Protein AF-X1AFS2-F1 (afdb_monomer_lite)

Structure (mmCIF, N/CA/C/O backbone):
data_AF-X1AFS2-F1
#
_entry.id   AF-X1AFS2-F1
#
loop_
_atom_site.group_PDB
_atom_site.id
_atom_site.type_symbol
_atom_site.label_atom_id
_atom_site.label_alt_id
_atom_site.label_comp_id
_atom_site.label_asym_id
_atom_site.label_entity_id
_atom_site.label_seq_id
_atom_site.pdbx_PDB_ins_code
_atom_site.Cartn_x
_atom_site.Cartn_y
_atom_site.Cartn_z
_atom_si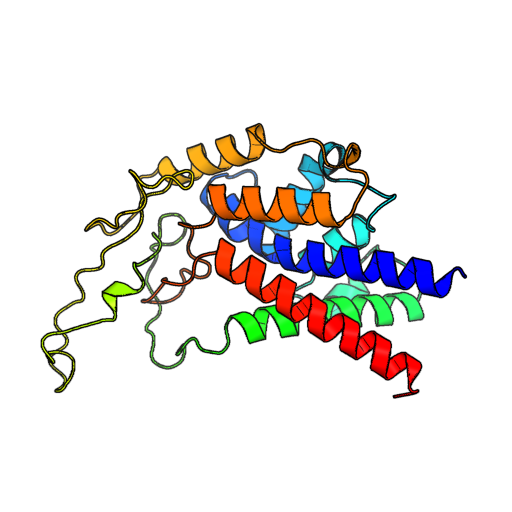te.occupancy
_atom_site.B_iso_or_equiv
_atom_site.auth_seq_id
_atom_site.auth_comp_id
_atom_site.auth_asym_id
_atom_site.auth_atom_id
_atom_site.pdbx_PDB_model_num
ATOM 1 N N . MET A 1 1 ? -23.850 -0.387 21.530 1.00 37.06 1 MET A N 1
ATOM 2 C CA . MET A 1 1 ? -23.799 -0.162 20.064 1.00 37.06 1 MET A CA 1
ATOM 3 C C . MET A 1 1 ? -22.545 0.590 19.604 1.00 37.06 1 MET A C 1
ATOM 5 O O . MET A 1 1 ? -22.031 0.210 18.560 1.00 37.06 1 MET A O 1
ATOM 9 N N . SER A 1 2 ? -21.985 1.551 20.363 1.00 51.72 2 SER A N 1
ATOM 10 C CA . SER A 1 2 ? -20.809 2.323 19.901 1.00 51.72 2 SER A CA 1
ATOM 11 C C . SER A 1 2 ? -19.512 1.502 19.766 1.00 51.72 2 SER A C 1
ATOM 13 O O . SER A 1 2 ? -18.781 1.693 18.802 1.00 51.72 2 SER A O 1
ATOM 15 N N . GLY A 1 3 ? -19.260 0.514 20.639 1.00 58.53 3 GLY A N 1
ATOM 16 C CA . GLY A 1 3 ? -18.043 -0.317 20.569 1.00 58.53 3 GLY A CA 1
ATOM 17 C C . GLY A 1 3 ? -17.933 -1.206 19.318 1.00 58.53 3 GLY A C 1
ATOM 18 O O . GLY A 1 3 ? -16.863 -1.310 18.727 1.00 58.53 3 GLY A O 1
ATOM 19 N N . LYS A 1 4 ? -19.045 -1.793 18.841 1.00 59.56 4 LYS A N 1
ATOM 20 C CA . LYS A 1 4 ? -19.053 -2.594 17.595 1.00 59.56 4 LYS A CA 1
ATOM 21 C C . LYS A 1 4 ? -18.809 -1.732 16.353 1.00 59.56 4 LYS A C 1
ATOM 23 O O . LYS A 1 4 ? -18.167 -2.184 15.410 1.00 59.56 4 LYS A O 1
ATOM 28 N N . GLN A 1 5 ? -19.321 -0.501 16.355 1.00 58.78 5 GLN A N 1
ATOM 29 C CA . GLN A 1 5 ? -19.142 0.440 15.251 1.00 58.78 5 GLN A CA 1
ATOM 30 C C . GLN A 1 5 ? -17.715 1.005 15.218 1.00 58.78 5 GLN A C 1
ATOM 32 O O . GLN A 1 5 ? -17.158 1.156 14.132 1.00 58.78 5 GLN A O 1
ATOM 37 N N . ASN A 1 6 ? -17.099 1.213 16.388 1.00 74.25 6 ASN A N 1
ATOM 38 C CA . ASN A 1 6 ? -15.700 1.627 16.500 1.00 74.25 6 ASN A CA 1
ATOM 39 C C . ASN A 1 6 ? -14.747 0.540 15.972 1.00 74.25 6 ASN A C 1
ATOM 41 O O . ASN A 1 6 ? -13.939 0.809 15.092 1.00 74.25 6 ASN A O 1
ATOM 45 N N . ASN A 1 7 ? -14.949 -0.723 16.372 1.00 85.62 7 ASN A N 1
ATOM 46 C CA . ASN A 1 7 ? -14.122 -1.842 15.897 1.00 85.62 7 ASN A CA 1
ATOM 47 C C . ASN A 1 7 ? -14.199 -2.050 14.376 1.00 85.62 7 ASN A C 1
ATOM 49 O O . ASN A 1 7 ? -13.223 -2.482 13.769 1.00 85.62 7 ASN A O 1
ATOM 53 N N . LYS A 1 8 ? -15.348 -1.759 13.746 1.00 93.31 8 LYS A N 1
ATOM 54 C CA . LYS A 1 8 ? -15.494 -1.848 12.284 1.00 93.31 8 LYS A CA 1
ATOM 55 C C . LYS A 1 8 ? -14.667 -0.776 11.570 1.00 93.31 8 LYS A C 1
ATOM 57 O O . LYS A 1 8 ? -13.984 -1.090 10.602 1.00 93.31 8 LYS A O 1
ATOM 62 N N . LYS A 1 9 ? -14.712 0.469 12.050 1.00 94.69 9 LYS A N 1
ATOM 63 C CA . LYS A 1 9 ? -13.890 1.557 11.504 1.00 94.69 9 LYS A CA 1
ATOM 64 C C . LYS A 1 9 ? -12.402 1.330 11.746 1.00 94.69 9 LYS A C 1
ATOM 66 O O . LYS A 1 9 ? -11.620 1.532 10.822 1.00 94.69 9 LYS A O 1
ATOM 71 N N . ASP A 1 10 ? -12.025 0.863 12.933 1.00 95.69 10 ASP A N 1
ATOM 72 C CA . ASP A 1 10 ? -10.643 0.484 13.241 1.00 95.69 10 ASP A CA 1
ATOM 73 C C . ASP A 1 10 ? -10.160 -0.605 12.274 1.00 95.69 10 ASP A C 1
ATOM 75 O O . ASP A 1 10 ? -9.136 -0.439 11.618 1.00 95.69 10 ASP A O 1
ATOM 79 N N . TYR A 1 11 ? -10.950 -1.671 12.094 1.00 97.31 11 TYR A N 1
ATOM 80 C CA . TYR A 1 11 ? -10.656 -2.754 11.151 1.00 97.31 11 TYR A CA 1
ATOM 81 C C . TYR A 1 11 ? -10.421 -2.236 9.728 1.00 97.31 11 TYR A C 1
ATOM 83 O O . TYR A 1 11 ? -9.401 -2.547 9.117 1.00 97.31 11 TYR A O 1
ATOM 91 N N . HIS A 1 12 ? -11.331 -1.404 9.216 1.00 98.38 12 HIS A N 1
ATOM 92 C CA . HIS A 1 12 ? -11.188 -0.796 7.894 1.00 98.38 12 HIS A CA 1
ATOM 93 C C . HIS A 1 12 ? -9.915 0.055 7.782 1.00 98.38 12 HIS A C 1
ATOM 95 O O . HIS A 1 12 ? -9.187 -0.030 6.795 1.00 98.38 12 HIS A O 1
ATOM 101 N N . SER A 1 13 ? -9.619 0.845 8.813 1.00 98.19 13 SER A N 1
ATOM 102 C CA . SER A 1 13 ? -8.452 1.729 8.836 1.00 98.19 13 SER A CA 1
ATOM 103 C C . SER A 1 13 ? -7.145 0.939 8.819 1.00 98.19 13 SER A C 1
ATOM 105 O O . SER A 1 13 ? -6.229 1.300 8.091 1.00 98.19 13 SER A O 1
ATOM 107 N N . ILE A 1 14 ? -7.061 -0.171 9.558 1.00 98.25 14 ILE A N 1
ATOM 108 C CA . ILE A 1 14 ? -5.851 -1.003 9.593 1.00 98.25 14 ILE A CA 1
ATOM 109 C C . ILE A 1 14 ? -5.643 -1.779 8.294 1.00 98.25 14 ILE A C 1
ATOM 111 O O . ILE A 1 14 ? -4.513 -1.856 7.821 1.00 98.25 14 ILE A O 1
ATOM 115 N N . ILE A 1 15 ? -6.706 -2.284 7.663 1.00 98.50 15 ILE A N 1
ATOM 116 C CA . ILE A 1 15 ? -6.593 -2.926 6.342 1.00 98.50 15 ILE A CA 1
ATOM 117 C C . ILE A 1 15 ? -6.095 -1.926 5.301 1.00 98.50 15 ILE A C 1
ATOM 119 O O . ILE A 1 15 ? -5.199 -2.247 4.519 1.00 98.50 15 ILE A O 1
ATOM 123 N N . LEU A 1 16 ? -6.665 -0.718 5.301 1.00 98.75 16 LEU A N 1
ATOM 124 C CA . LEU A 1 16 ? -6.277 0.329 4.365 1.00 98.75 16 LEU A CA 1
ATOM 125 C C . LEU A 1 16 ? -4.851 0.828 4.633 1.00 98.75 16 LEU A C 1
ATOM 127 O O . LEU A 1 16 ? -4.091 1.021 3.691 1.00 98.75 16 LEU A O 1
ATOM 131 N N . ALA A 1 17 ? -4.455 0.973 5.901 1.00 98.62 17 ALA A N 1
ATOM 132 C CA . ALA A 1 17 ? -3.079 1.293 6.267 1.00 98.62 17 ALA A CA 1
ATOM 133 C C . ALA A 1 17 ? -2.104 0.217 5.784 1.00 98.62 17 ALA A C 1
ATOM 135 O O . ALA A 1 17 ? -1.099 0.546 5.166 1.00 98.62 17 ALA A O 1
ATOM 136 N N . ALA A 1 18 ? -2.417 -1.060 6.006 1.00 98.62 18 ALA A N 1
ATOM 137 C CA . ALA A 1 18 ? -1.599 -2.176 5.545 1.00 98.62 18 ALA A CA 1
ATOM 138 C C . ALA A 1 18 ? -1.494 -2.220 4.011 1.00 98.62 18 ALA A C 1
ATOM 140 O O . ALA A 1 18 ? -0.426 -2.504 3.481 1.00 98.62 18 ALA A O 1
ATOM 141 N N . LEU A 1 19 ? -2.561 -1.864 3.291 1.00 98.75 19 LEU A N 1
ATOM 142 C CA . LEU A 1 19 ? -2.558 -1.801 1.828 1.00 98.75 19 LEU A CA 1
ATOM 143 C C . LEU A 1 19 ? -1.740 -0.621 1.269 1.00 98.75 19 LEU A C 1
ATOM 145 O O . LEU A 1 19 ? -1.321 -0.665 0.119 1.00 98.75 19 LEU A O 1
ATOM 149 N N . LEU A 1 20 ? -1.513 0.432 2.062 1.00 98.62 20 LEU A N 1
ATOM 150 C CA . LEU A 1 20 ? -0.852 1.667 1.618 1.00 98.62 20 LEU A CA 1
ATOM 151 C C . LEU A 1 20 ? 0.497 1.945 2.302 1.00 98.62 20 LEU A C 1
ATOM 153 O O . LEU A 1 20 ? 1.164 2.907 1.927 1.00 98.62 20 LEU A O 1
ATOM 157 N N . HIS A 1 21 ? 0.916 1.142 3.286 1.00 98.12 21 HIS A N 1
ATOM 158 C CA . HIS A 1 21 ? 2.088 1.433 4.129 1.00 98.12 21 HIS A CA 1
ATOM 159 C C . HIS A 1 21 ? 3.367 1.685 3.319 1.00 98.12 21 HIS A C 1
ATOM 161 O O . HIS A 1 21 ? 4.102 2.638 3.588 1.00 98.12 21 HIS A O 1
ATOM 167 N N . ASP A 1 22 ? 3.554 0.894 2.265 1.00 97.38 22 ASP A N 1
ATOM 168 C CA . ASP A 1 22 ? 4.743 0.876 1.422 1.00 97.38 22 ASP A CA 1
ATOM 169 C C . ASP A 1 22 ? 4.572 1.602 0.078 1.00 97.38 22 ASP A C 1
ATOM 171 O O . ASP A 1 22 ? 5.486 1.576 -0.748 1.00 97.38 22 ASP A O 1
ATOM 175 N N . ILE A 1 23 ? 3.454 2.306 -0.165 1.00 97.56 23 ILE A N 1
ATOM 176 C CA . ILE A 1 23 ? 3.239 3.021 -1.441 1.00 97.56 23 ILE A CA 1
ATOM 177 C C . ILE A 1 23 ? 4.340 4.057 -1.723 1.00 97.56 23 ILE A C 1
ATOM 179 O O . ILE A 1 23 ? 4.715 4.298 -2.870 1.00 97.56 23 ILE A O 1
ATOM 183 N N . GLY A 1 24 ? 4.951 4.605 -0.673 1.00 96.25 24 GLY A N 1
ATOM 184 C CA . GLY A 1 24 ? 6.109 5.483 -0.747 1.00 96.25 24 GLY A CA 1
ATOM 185 C C . GLY A 1 24 ? 7.324 4.864 -1.440 1.00 96.25 24 GLY A C 1
ATOM 186 O O . GLY A 1 24 ? 8.124 5.609 -2.001 1.00 96.25 24 GLY A O 1
ATOM 187 N N . LYS A 1 25 ? 7.460 3.529 -1.484 1.00 93.62 25 LYS A N 1
ATOM 188 C CA . LYS A 1 25 ? 8.513 2.848 -2.258 1.00 93.62 25 LYS A CA 1
ATOM 189 C C . LYS A 1 25 ? 8.350 3.067 -3.760 1.00 93.62 25 LYS A C 1
ATOM 191 O O . LYS A 1 25 ? 9.347 3.197 -4.459 1.00 93.62 25 LYS A O 1
ATOM 196 N N . PHE A 1 26 ? 7.117 3.143 -4.255 1.00 95.25 26 PHE A N 1
ATOM 197 C CA . PHE A 1 26 ? 6.825 3.502 -5.643 1.00 95.25 26 PHE A CA 1
ATOM 198 C C . PHE A 1 26 ? 7.039 5.002 -5.877 1.00 95.25 26 PHE A C 1
ATOM 200 O O . PHE A 1 26 ? 7.781 5.405 -6.772 1.00 95.25 26 PHE A O 1
ATOM 207 N N . LEU A 1 27 ? 6.462 5.833 -5.011 1.00 95.31 27 LEU A N 1
ATOM 208 C CA . LEU A 1 27 ? 6.437 7.286 -5.177 1.00 95.31 27 LEU A CA 1
ATOM 209 C C . LEU A 1 27 ? 7.828 7.929 -5.091 1.00 95.31 27 LEU A C 1
ATOM 211 O O . LEU A 1 27 ? 8.200 8.736 -5.943 1.00 95.31 27 LEU A O 1
ATOM 215 N N . HIS A 1 28 ? 8.647 7.507 -4.124 1.00 90.00 28 HIS A N 1
ATOM 216 C CA . HIS A 1 28 ? 10.005 8.024 -3.927 1.00 90.00 28 HIS A CA 1
ATOM 217 C C . HIS A 1 28 ? 10.926 7.729 -5.126 1.00 90.00 28 HIS A C 1
ATOM 219 O O . HIS A 1 28 ? 11.940 8.404 -5.339 1.00 90.00 28 HIS A O 1
ATOM 225 N N . ARG A 1 29 ? 10.587 6.728 -5.944 1.00 88.81 29 ARG A N 1
ATOM 226 C CA . ARG A 1 29 ? 11.350 6.390 -7.147 1.00 88.81 29 ARG A CA 1
ATOM 227 C C . ARG A 1 29 ? 11.024 7.296 -8.330 1.00 88.81 29 ARG A C 1
ATOM 229 O O . ARG A 1 29 ? 11.917 7.540 -9.135 1.00 88.81 29 ARG A O 1
ATOM 236 N N . GLY A 1 30 ? 9.787 7.785 -8.425 1.00 85.62 30 GLY A N 1
ATOM 237 C CA . GLY A 1 30 ? 9.317 8.572 -9.567 1.00 85.62 30 GLY A CA 1
ATOM 238 C C . GLY A 1 30 ? 9.264 10.082 -9.349 1.00 85.62 30 GLY A C 1
ATOM 239 O O . GLY A 1 30 ? 9.320 10.817 -10.327 1.00 85.62 30 GLY A O 1
ATOM 240 N N . SER A 1 31 ? 9.195 10.574 -8.111 1.00 86.25 31 SER A N 1
ATOM 241 C CA . SER A 1 31 ? 9.120 12.018 -7.856 1.00 86.25 31 SER A CA 1
ATOM 242 C C . SER A 1 31 ? 10.019 12.463 -6.700 1.00 86.25 31 SER A C 1
ATOM 244 O O . SER A 1 31 ? 10.254 11.732 -5.737 1.00 86.25 31 SER A O 1
ATOM 246 N N . THR A 1 32 ? 10.556 13.678 -6.828 1.00 87.00 32 THR A N 1
ATOM 247 C CA . THR A 1 32 ? 11.322 14.378 -5.787 1.00 87.00 32 THR A CA 1
ATOM 248 C C . THR A 1 32 ? 10.437 14.988 -4.706 1.00 87.00 32 THR A C 1
ATOM 250 O O . THR A 1 32 ? 10.943 15.330 -3.640 1.00 87.00 32 THR A O 1
ATOM 253 N N . ASP A 1 33 ? 9.130 15.098 -4.953 1.00 89.81 33 ASP A N 1
ATOM 254 C CA . ASP A 1 33 ? 8.164 15.619 -3.980 1.00 89.81 33 ASP A CA 1
ATOM 255 C C . ASP A 1 33 ? 8.035 14.679 -2.774 1.00 89.81 33 ASP A C 1
ATOM 257 O O . ASP A 1 33 ? 7.769 15.112 -1.652 1.00 89.81 33 ASP A O 1
ATOM 261 N N . TYR A 1 34 ? 8.324 13.393 -2.985 1.00 91.69 34 TYR A N 1
ATOM 262 C CA . TYR A 1 34 ? 8.361 12.361 -1.960 1.00 91.69 34 TYR A CA 1
ATOM 263 C C . TYR A 1 34 ? 9.789 12.135 -1.478 1.00 91.69 34 TYR A C 1
ATOM 265 O O . TYR A 1 34 ? 10.630 11.591 -2.196 1.00 91.69 34 TYR A O 1
ATOM 273 N N . HIS A 1 35 ? 10.063 12.543 -0.244 1.00 86.94 35 HIS A N 1
ATOM 274 C CA . HIS A 1 35 ? 11.407 12.563 0.324 1.00 86.94 35 HIS A CA 1
ATOM 275 C C . HIS A 1 35 ? 11.479 11.862 1.685 1.00 86.94 35 HIS A C 1
ATOM 277 O O . HIS A 1 35 ? 10.477 11.628 2.362 1.00 86.94 35 HIS A O 1
ATOM 283 N N . GLY A 1 36 ? 12.707 11.536 2.095 1.00 90.06 36 GLY A N 1
ATOM 284 C CA . GLY A 1 36 ? 12.983 10.807 3.328 1.00 90.06 36 GLY A CA 1
ATOM 285 C C . GLY A 1 36 ? 12.818 9.296 3.167 1.00 90.06 36 GLY A C 1
ATOM 286 O O . GLY A 1 36 ? 13.166 8.718 2.137 1.00 90.06 36 GLY A O 1
ATOM 287 N N . THR A 1 37 ? 12.336 8.642 4.220 1.00 92.00 37 THR A N 1
ATOM 288 C CA . THR A 1 37 ? 12.043 7.204 4.220 1.00 92.00 37 THR A CA 1
ATOM 289 C C . THR A 1 37 ? 10.764 6.900 3.439 1.00 92.00 37 THR A C 1
ATOM 291 O O . THR A 1 37 ? 9.958 7.796 3.179 1.00 92.00 37 THR A O 1
ATOM 294 N N . HIS A 1 38 ? 10.529 5.637 3.070 1.00 92.62 38 HIS A N 1
ATOM 295 C CA . HIS A 1 38 ? 9.306 5.286 2.343 1.00 92.62 38 HIS A CA 1
ATOM 296 C C . HIS A 1 38 ? 8.049 5.500 3.195 1.00 92.62 38 HIS A C 1
ATOM 298 O O . HIS A 1 38 ? 7.056 5.960 2.647 1.00 92.62 38 HIS A O 1
ATOM 304 N N . GLN A 1 39 ? 8.090 5.303 4.520 1.00 94.88 39 GLN A N 1
ATOM 305 C CA . GLN A 1 39 ? 6.956 5.663 5.382 1.00 94.88 39 GLN A CA 1
ATOM 306 C C . GLN A 1 39 ? 6.652 7.172 5.367 1.00 94.88 39 GLN A C 1
ATOM 308 O O . GLN A 1 39 ? 5.483 7.568 5.394 1.00 94.88 39 GLN A O 1
ATOM 313 N N . ASN A 1 40 ? 7.678 8.026 5.251 1.00 94.50 40 ASN A N 1
ATOM 314 C CA . ASN A 1 40 ? 7.492 9.472 5.113 1.00 94.50 40 ASN A CA 1
ATOM 315 C C . ASN A 1 40 ? 6.900 9.813 3.744 1.00 94.50 40 ASN A C 1
ATOM 317 O O . ASN A 1 40 ? 5.935 10.567 3.681 1.00 94.50 40 ASN A O 1
ATOM 321 N N . ALA A 1 41 ? 7.406 9.205 2.668 1.00 96.19 41 ALA A N 1
ATOM 322 C CA . ALA A 1 41 ? 6.848 9.348 1.325 1.00 96.19 41 ALA A CA 1
ATOM 323 C C . ALA A 1 41 ? 5.368 8.917 1.261 1.00 96.19 41 ALA A C 1
ATOM 325 O O . ALA A 1 41 ? 4.540 9.665 0.744 1.00 96.19 41 ALA A O 1
ATOM 326 N N . SER A 1 42 ? 5.014 7.769 1.850 1.00 97.50 42 SER A N 1
ATOM 327 C CA . SER A 1 42 ? 3.621 7.315 1.972 1.00 97.50 42 SER A CA 1
ATOM 328 C C . SER A 1 42 ? 2.767 8.317 2.759 1.00 97.50 42 SER A C 1
ATOM 330 O O . SER A 1 42 ? 1.622 8.578 2.402 1.00 97.50 42 SER A O 1
ATOM 332 N N . THR A 1 43 ? 3.318 8.920 3.816 1.00 97.00 43 THR A N 1
ATOM 333 C CA . THR A 1 43 ? 2.604 9.920 4.626 1.00 97.00 43 THR A CA 1
ATOM 334 C C . THR A 1 43 ? 2.379 11.225 3.855 1.00 97.00 43 THR A C 1
ATOM 336 O O . THR A 1 43 ? 1.263 11.737 3.858 1.00 97.00 43 THR A O 1
ATOM 339 N N . ILE A 1 44 ? 3.398 11.726 3.146 1.00 97.75 44 ILE A N 1
ATOM 340 C CA . ILE A 1 44 ? 3.302 12.912 2.275 1.00 97.75 44 ILE A CA 1
ATOM 341 C C . ILE A 1 44 ? 2.220 12.700 1.214 1.00 97.75 44 ILE A C 1
ATOM 343 O O . ILE A 1 44 ? 1.400 13.581 0.979 1.00 97.75 44 ILE A O 1
ATOM 347 N N . PHE A 1 45 ? 2.174 11.513 0.610 1.00 98.12 45 PHE A N 1
ATOM 348 C CA . PHE A 1 45 ? 1.134 11.147 -0.346 1.00 98.12 45 PHE A CA 1
ATOM 349 C C . PHE A 1 45 ? -0.271 11.234 0.245 1.00 98.12 45 PHE A C 1
ATOM 351 O O . PHE A 1 45 ? -1.150 11.881 -0.329 1.00 98.12 45 PHE A O 1
ATOM 358 N N . LEU A 1 46 ? -0.479 10.617 1.411 1.00 97.94 46 LEU A N 1
ATOM 359 C CA . LEU A 1 46 ? -1.764 10.683 2.099 1.00 97.94 46 LEU A CA 1
ATOM 360 C C . LEU A 1 46 ? -2.153 12.138 2.384 1.00 97.94 46 LEU A C 1
ATOM 362 O O . LEU A 1 46 ? -3.294 12.516 2.125 1.00 97.94 46 LEU A O 1
ATOM 366 N N . ASP A 1 47 ? -1.214 12.964 2.843 1.00 97.56 47 ASP A N 1
ATOM 367 C CA . ASP A 1 47 ? -1.455 14.377 3.139 1.00 97.56 47 ASP A CA 1
ATOM 368 C C . ASP A 1 47 ? -1.815 15.189 1.886 1.00 97.56 47 ASP A C 1
ATOM 370 O O . ASP A 1 47 ? -2.839 15.880 1.879 1.00 97.56 47 ASP A O 1
ATOM 374 N N . ASN A 1 48 ? -1.048 15.044 0.803 1.00 97.38 48 ASN A N 1
ATOM 375 C CA . ASN A 1 48 ? -1.273 15.747 -0.463 1.00 97.38 48 ASN A CA 1
ATOM 376 C C . ASN A 1 48 ? -2.636 15.405 -1.081 1.00 97.38 48 ASN A C 1
ATOM 378 O O . ASN A 1 48 ? -3.334 16.281 -1.596 1.00 97.38 48 ASN A O 1
ATOM 382 N N . PHE A 1 49 ? -3.047 14.138 -0.999 1.00 97.38 49 PHE A N 1
ATOM 383 C CA . PHE A 1 49 ? -4.299 13.661 -1.587 1.00 97.38 49 PHE A CA 1
ATOM 384 C C . PHE A 1 49 ? -5.448 13.537 -0.581 1.00 97.38 49 PHE A C 1
ATOM 386 O O . PHE A 1 49 ? -6.528 13.066 -0.947 1.00 97.38 49 PHE A O 1
ATOM 393 N N . LYS A 1 50 ? -5.290 14.029 0.655 1.00 97.75 50 LYS A N 1
ATOM 394 C CA . LYS A 1 50 ? -6.322 13.990 1.705 1.00 97.75 50 LYS A CA 1
ATOM 395 C C . LYS A 1 50 ? -7.713 14.436 1.228 1.00 97.75 50 LYS A C 1
ATOM 397 O O . LYS A 1 50 ? -8.670 13.725 1.533 1.00 97.75 50 LYS A O 1
ATOM 402 N N . PRO A 1 51 ? -7.887 15.517 0.436 1.00 97.00 51 PRO A N 1
ATOM 403 C CA . PRO A 1 51 ? -9.212 15.910 -0.056 1.00 97.00 51 PRO A CA 1
ATOM 404 C C . PRO A 1 51 ? -9.900 14.854 -0.937 1.00 97.00 51 PRO A C 1
ATOM 406 O O . PRO A 1 51 ? -11.127 14.783 -0.952 1.00 97.00 51 PRO A O 1
ATOM 409 N N . LYS A 1 52 ? -9.129 14.030 -1.661 1.00 96.94 52 LYS A N 1
ATOM 410 C CA . LYS A 1 52 ? -9.647 12.912 -2.466 1.00 96.94 52 LYS A CA 1
ATOM 411 C C . LYS A 1 52 ? -9.783 11.628 -1.650 1.00 96.94 52 LYS A C 1
ATOM 413 O O . LYS A 1 52 ? -10.712 10.866 -1.893 1.00 96.94 52 LYS A O 1
ATOM 418 N N . LEU A 1 53 ? -8.853 11.373 -0.727 1.00 97.75 53 LEU A N 1
ATOM 419 C CA . LEU A 1 53 ? -8.716 10.098 -0.018 1.00 97.75 53 LEU A CA 1
ATOM 420 C C . LEU A 1 53 ? -9.483 10.031 1.301 1.00 97.75 53 LEU A C 1
ATOM 422 O O . LEU A 1 53 ? -9.660 8.946 1.837 1.00 97.75 53 LEU A O 1
ATOM 426 N N . LYS A 1 54 ? -9.912 11.148 1.883 1.00 97.38 54 LYS A N 1
ATOM 427 C CA . LYS A 1 54 ? -10.613 11.141 3.169 1.00 97.38 54 LYS A CA 1
ATOM 428 C C . LYS A 1 54 ? -12.061 10.662 3.002 1.00 97.38 54 LYS A C 1
ATOM 430 O O . LYS A 1 54 ? -12.816 11.221 2.209 1.00 97.38 54 LYS A O 1
ATOM 435 N N . ASN A 1 55 ? -12.469 9.668 3.793 1.00 97.00 55 ASN A N 1
ATOM 436 C CA . ASN A 1 55 ? -13.865 9.240 3.906 1.00 97.00 55 ASN A CA 1
ATOM 437 C C . ASN A 1 55 ? -14.187 8.827 5.351 1.00 97.00 55 ASN A C 1
ATOM 439 O O . ASN A 1 55 ? -14.190 7.644 5.700 1.00 97.00 55 ASN A O 1
ATOM 443 N N . ASP A 1 56 ? -14.499 9.826 6.183 1.00 91.44 56 ASP A N 1
ATOM 444 C CA . ASP A 1 56 ? -14.762 9.651 7.619 1.00 91.44 56 ASP A CA 1
ATOM 445 C C . ASP A 1 56 ? -15.963 8.751 7.914 1.00 91.44 56 ASP A C 1
ATOM 447 O O . ASP A 1 56 ? -16.149 8.338 9.055 1.00 91.44 56 ASP A O 1
ATOM 451 N N . SER A 1 57 ? -16.816 8.443 6.934 1.00 94.62 57 SER A N 1
ATOM 452 C CA . SER A 1 57 ? -17.928 7.514 7.146 1.00 94.62 57 SER A CA 1
ATOM 453 C C . SER A 1 57 ? -17.469 6.050 7.150 1.00 94.62 57 SER A C 1
ATOM 455 O O . SER A 1 57 ? -18.059 5.226 7.853 1.00 94.62 57 SER A O 1
ATOM 457 N N . LEU A 1 58 ? -16.385 5.734 6.432 1.00 97.00 58 LEU A N 1
ATOM 458 C CA . LEU A 1 58 ? -15.944 4.362 6.175 1.00 97.00 58 LEU A CA 1
ATOM 459 C C . LEU A 1 58 ? -14.721 3.946 6.993 1.00 97.00 58 LEU A C 1
ATOM 461 O O . LEU A 1 58 ? -14.674 2.802 7.442 1.00 97.00 58 LEU A O 1
ATOM 465 N N . TYR A 1 59 ? -13.764 4.844 7.211 1.00 97.44 59 TYR A N 1
ATOM 466 C CA . TYR A 1 59 ? -12.539 4.602 7.982 1.00 97.44 59 TYR A CA 1
ATOM 467 C C . TYR A 1 59 ? -12.082 5.891 8.667 1.00 97.44 59 TYR A C 1
ATOM 469 O O . TYR A 1 59 ? -12.587 6.975 8.380 1.00 97.44 59 TYR A O 1
ATOM 477 N N . ASP A 1 60 ? -11.141 5.767 9.595 1.00 96.00 60 ASP A N 1
ATOM 478 C CA . ASP A 1 60 ? -10.467 6.895 10.222 1.00 96.00 60 ASP A CA 1
ATOM 479 C C . ASP A 1 60 ? -9.188 7.211 9.435 1.00 96.00 60 ASP A C 1
ATOM 481 O O . ASP A 1 60 ? -8.217 6.452 9.450 1.00 96.00 60 ASP A O 1
ATOM 485 N N . PHE A 1 61 ? -9.203 8.326 8.703 1.00 96.56 61 PHE A N 1
ATOM 486 C CA . PHE A 1 61 ? -8.070 8.739 7.875 1.00 96.56 61 PHE A CA 1
ATOM 487 C C . PHE A 1 61 ? -6.805 9.007 8.703 1.00 96.56 61 PHE A C 1
ATOM 489 O O . PHE A 1 61 ? -5.702 8.699 8.255 1.00 96.56 61 PHE A O 1
ATOM 496 N N . GLU A 1 62 ? -6.945 9.549 9.912 1.00 94.88 62 GLU A N 1
ATOM 497 C CA . GLU A 1 62 ? -5.796 9.845 10.765 1.00 94.88 62 GLU A CA 1
ATOM 498 C C . GLU A 1 62 ? -5.216 8.565 11.372 1.00 94.88 62 GLU A C 1
ATOM 500 O O . GLU A 1 62 ? -3.995 8.455 11.495 1.00 94.88 62 GLU A O 1
ATOM 505 N N . LEU A 1 63 ? -6.047 7.552 11.658 1.00 95.62 63 LEU A N 1
ATOM 506 C CA . LEU A 1 63 ? -5.555 6.221 12.026 1.00 95.62 63 LEU A CA 1
ATOM 507 C C . LEU A 1 63 ? -4.775 5.575 10.877 1.00 95.62 63 LEU A C 1
ATOM 509 O O . LEU A 1 63 ? -3.704 5.015 11.116 1.00 95.62 63 LEU A O 1
ATOM 513 N N . VAL A 1 64 ? -5.285 5.666 9.641 1.00 97.88 64 VAL A N 1
ATOM 514 C CA . VAL A 1 64 ? -4.586 5.166 8.443 1.00 97.88 64 VAL A CA 1
ATOM 515 C C . VAL A 1 64 ? -3.226 5.844 8.328 1.00 97.88 64 VAL A C 1
ATOM 517 O O . VAL A 1 64 ? -2.194 5.176 8.334 1.00 97.88 64 VAL A O 1
ATOM 520 N N . ARG A 1 65 ? -3.221 7.179 8.305 1.00 97.06 65 ARG A N 1
ATOM 521 C CA . ARG A 1 65 ? -2.017 8.002 8.190 1.00 97.06 65 ARG A CA 1
ATOM 522 C C . ARG A 1 65 ? -1.004 7.718 9.298 1.00 97.06 65 ARG A C 1
ATOM 524 O O . ARG A 1 65 ? 0.174 7.530 9.014 1.00 97.06 65 ARG A O 1
ATOM 531 N N . THR A 1 66 ? -1.450 7.659 10.551 1.00 95.69 66 THR A N 1
ATOM 532 C CA . THR A 1 66 ? -0.587 7.378 11.709 1.00 95.69 66 THR A CA 1
ATOM 533 C C . THR A 1 66 ? 0.011 5.978 11.616 1.00 95.69 66 THR A C 1
ATOM 535 O O . THR A 1 66 ? 1.212 5.807 11.816 1.00 95.69 66 THR A O 1
ATOM 538 N N . SER A 1 67 ? -0.795 4.982 11.246 1.00 96.94 67 SER A N 1
ATOM 539 C CA . SER A 1 67 ? -0.318 3.604 11.103 1.00 96.94 67 SER A CA 1
ATOM 540 C C . SER A 1 67 ? 0.726 3.481 9.993 1.00 96.94 67 SER A C 1
ATOM 542 O O . SER A 1 67 ? 1.758 2.844 10.188 1.00 96.94 67 SER A O 1
ATOM 544 N N . VAL A 1 68 ? 0.504 4.165 8.867 1.00 97.50 68 VAL A N 1
ATOM 545 C CA . VAL A 1 68 ? 1.465 4.256 7.761 1.00 97.50 68 VAL A CA 1
ATOM 546 C C . VAL A 1 68 ? 2.740 4.985 8.184 1.00 97.50 68 VAL A C 1
ATOM 548 O O . VAL A 1 68 ? 3.827 4.505 7.889 1.00 97.50 68 VAL A O 1
ATOM 551 N N . LYS A 1 69 ? 2.663 6.099 8.914 1.00 96.19 69 LYS A N 1
ATOM 552 C CA . LYS A 1 69 ? 3.857 6.846 9.340 1.00 96.19 69 LYS A CA 1
ATOM 553 C C . LYS A 1 69 ? 4.759 6.032 10.273 1.00 96.19 69 LYS A C 1
ATOM 555 O O . LYS A 1 69 ? 5.977 6.060 10.129 1.00 96.19 69 LYS A O 1
ATOM 560 N N . TYR A 1 70 ? 4.168 5.314 11.227 1.00 95.56 70 TYR A N 1
ATOM 561 C CA . TYR A 1 70 ? 4.902 4.694 12.334 1.00 95.56 70 TYR A CA 1
ATOM 562 C C . TYR A 1 70 ? 5.143 3.183 12.174 1.00 95.56 70 TYR A C 1
ATOM 564 O O . TYR A 1 70 ? 5.660 2.560 13.102 1.00 95.56 70 TYR A O 1
ATOM 572 N N . HIS A 1 71 ? 4.836 2.568 11.022 1.00 94.69 71 HIS A N 1
ATOM 573 C CA . HIS A 1 71 ? 5.028 1.119 10.854 1.00 94.69 71 HIS A CA 1
ATOM 574 C C . HIS A 1 71 ? 6.491 0.659 10.982 1.00 94.69 71 HIS A C 1
ATOM 576 O O . HIS A 1 71 ? 6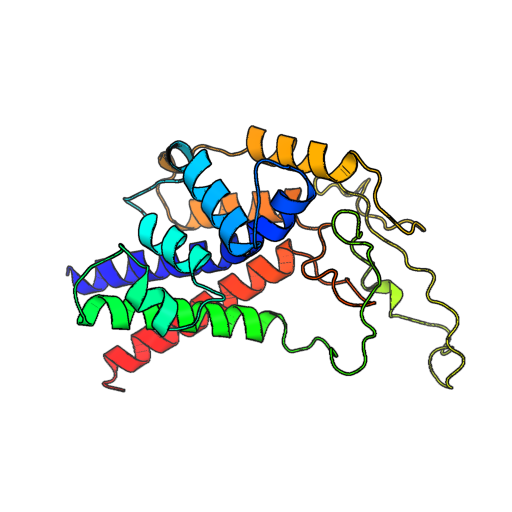.736 -0.453 11.421 1.00 94.69 71 HIS A O 1
ATOM 582 N N . HIS A 1 72 ? 7.497 1.497 10.729 1.00 91.88 72 HIS A N 1
ATOM 583 C CA . HIS A 1 72 ? 8.893 1.135 11.034 1.00 91.88 72 HIS A CA 1
ATOM 584 C C . HIS A 1 72 ? 9.411 1.662 12.376 1.00 91.88 72 HIS A C 1
ATOM 586 O O . HIS A 1 72 ? 10.503 1.283 12.796 1.00 91.88 72 HIS A O 1
ATOM 592 N N . SER A 1 73 ? 8.635 2.486 13.076 1.00 91.06 73 SER A N 1
ATOM 593 C CA . SER A 1 73 ? 9.075 3.142 14.305 1.00 91.06 73 SER A CA 1
ATOM 594 C C . SER A 1 73 ? 9.093 2.205 15.505 1.00 91.06 73 SER A C 1
ATOM 596 O O . SER A 1 73 ? 8.459 1.142 15.523 1.00 91.06 73 SER A O 1
ATOM 598 N N . LEU A 1 74 ? 9.816 2.618 16.542 1.00 90.38 74 LEU A N 1
ATOM 599 C CA . LEU A 1 74 ? 9.738 2.020 17.872 1.00 90.38 74 LEU A CA 1
ATOM 600 C C . LEU A 1 74 ? 8.567 2.613 18.666 1.00 90.38 74 LEU A C 1
ATOM 602 O O . LEU A 1 74 ? 8.150 3.747 18.435 1.00 90.38 74 LEU A O 1
ATOM 606 N N . LYS A 1 75 ? 8.078 1.876 19.675 1.00 88.00 75 LYS A N 1
ATOM 607 C CA . LYS A 1 75 ? 6.976 2.347 20.537 1.00 88.00 75 LYS A CA 1
ATOM 608 C C . LYS A 1 75 ? 7.291 3.700 21.164 1.00 88.00 75 LYS A C 1
ATOM 610 O O . LYS A 1 75 ? 6.432 4.569 21.211 1.00 88.00 75 LYS A O 1
ATOM 615 N N . LYS A 1 76 ? 8.539 3.867 21.613 1.00 87.00 76 LYS A N 1
ATOM 616 C CA . LYS A 1 76 ? 9.022 5.093 22.250 1.00 87.00 76 LYS A CA 1
ATOM 617 C C . LYS A 1 76 ? 8.871 6.305 21.328 1.00 87.00 76 LYS A C 1
ATOM 619 O O . LYS A 1 76 ? 8.320 7.304 21.772 1.00 87.00 76 LYS A O 1
ATOM 624 N N . GLU A 1 77 ? 9.292 6.181 20.069 1.00 86.88 77 GLU A N 1
ATOM 625 C CA . GLU A 1 77 ? 9.188 7.236 19.046 1.00 86.88 77 GLU A CA 1
ATOM 626 C C . GLU A 1 77 ? 7.726 7.605 18.783 1.00 86.88 77 GLU A C 1
ATOM 628 O O . GLU A 1 77 ? 7.363 8.778 18.830 1.00 86.88 77 GLU A O 1
ATOM 633 N N . PHE A 1 78 ? 6.859 6.601 18.605 1.00 86.81 78 PHE A N 1
ATOM 634 C CA . PHE A 1 78 ? 5.420 6.824 18.459 1.00 86.81 78 PHE A CA 1
ATOM 635 C C . PHE A 1 78 ? 4.847 7.589 19.659 1.00 86.81 78 PHE A C 1
ATOM 637 O O . PHE A 1 78 ? 4.187 8.608 19.482 1.00 86.81 78 PHE A O 1
ATOM 644 N N . THR A 1 79 ? 5.138 7.146 20.885 1.00 84.62 79 THR A N 1
ATOM 645 C CA . THR A 1 79 ? 4.603 7.788 22.094 1.00 84.62 79 THR A CA 1
ATOM 646 C C . THR A 1 79 ? 5.132 9.202 22.330 1.00 84.62 79 THR A C 1
ATOM 648 O O . THR A 1 79 ? 4.446 9.987 22.977 1.00 84.62 79 THR A O 1
ATOM 651 N N . SER A 1 80 ? 6.334 9.533 21.845 1.00 82.38 80 SER A N 1
ATOM 652 C CA . SER A 1 80 ? 6.920 10.868 22.013 1.00 82.38 80 SER A CA 1
ATOM 653 C C . SER A 1 80 ? 6.521 11.856 20.920 1.00 82.38 80 SER A C 1
ATOM 655 O O . SER A 1 80 ? 6.488 13.052 21.186 1.00 82.38 80 SER A O 1
ATOM 657 N N . GLU A 1 81 ? 6.253 11.380 19.703 1.00 82.62 81 GLU A N 1
ATOM 658 C CA . GLU A 1 81 ? 6.077 12.238 18.522 1.00 82.62 81 GLU A CA 1
ATOM 659 C C . GLU A 1 81 ? 4.653 12.245 17.957 1.00 82.62 81 GLU A C 1
ATOM 661 O O . GLU A 1 81 ? 4.329 13.098 17.130 1.00 82.62 81 GLU A O 1
ATOM 666 N N . SER A 1 82 ? 3.810 11.280 18.330 1.00 78.38 82 SER A N 1
ATOM 667 C CA . SER A 1 82 ? 2.439 11.217 17.829 1.00 78.38 82 SER A CA 1
ATOM 668 C C . SER A 1 82 ? 1.571 12.282 18.496 1.00 78.38 82 SER A C 1
ATOM 670 O O . SER A 1 82 ? 1.346 12.261 19.705 1.00 78.38 82 SER A O 1
ATOM 672 N N . ASP A 1 83 ? 1.000 13.173 17.687 1.00 74.31 83 ASP A N 1
ATOM 673 C CA . ASP A 1 83 ? -0.080 14.066 18.120 1.00 74.31 83 ASP A CA 1
ATOM 674 C C . ASP A 1 83 ? -1.468 13.397 18.074 1.00 74.31 83 ASP A C 1
ATOM 676 O O . ASP A 1 83 ? -2.458 13.981 18.524 1.00 74.31 83 ASP A O 1
ATOM 680 N N . TYR A 1 84 ? -1.555 12.170 17.550 1.00 71.62 84 TYR A N 1
ATOM 681 C CA . TYR A 1 84 ? -2.795 11.412 17.421 1.00 71.62 84 TYR A CA 1
ATOM 682 C C . TYR A 1 84 ? -3.176 10.773 18.771 1.00 71.62 84 TYR A C 1
ATOM 684 O O . TYR A 1 84 ? -2.500 9.858 19.229 1.00 71.62 84 TYR A O 1
ATOM 692 N N . TYR A 1 85 ? -4.248 11.293 19.390 1.00 62.25 85 TYR A N 1
ATOM 693 C CA . TYR A 1 85 ? -4.809 10.955 20.715 1.00 62.25 85 TYR A CA 1
ATOM 694 C C . TYR A 1 85 ? -3.826 11.021 21.908 1.00 62.25 85 TYR A C 1
ATOM 696 O O . TYR A 1 85 ? -3.094 10.092 22.214 1.00 62.25 85 TYR A O 1
ATOM 704 N N . LYS A 1 86 ? -3.891 12.102 22.701 1.00 62.09 86 LYS A N 1
ATOM 705 C CA . LYS A 1 86 ? -2.981 12.360 23.844 1.00 62.09 86 LYS A CA 1
ATOM 706 C C . LYS A 1 86 ? -3.339 11.647 25.162 1.00 62.09 86 LYS A C 1
ATOM 708 O O . LYS A 1 86 ? -2.843 12.042 26.215 1.00 62.09 86 LYS A O 1
ATOM 713 N N . ASN A 1 87 ? -4.190 10.617 25.147 1.00 65.81 87 ASN A N 1
ATOM 714 C CA . ASN A 1 87 ? -4.504 9.837 26.352 1.00 65.81 87 ASN A CA 1
ATOM 715 C C . ASN A 1 87 ? -3.746 8.488 26.354 1.00 65.81 87 ASN A C 1
ATOM 717 O O . ASN A 1 87 ? -3.482 7.897 25.308 1.00 65.81 87 ASN A O 1
ATOM 721 N N . GLY A 1 88 ? -3.346 8.010 27.538 1.00 65.31 88 GLY A N 1
ATOM 722 C CA . GLY A 1 88 ? -2.465 6.839 27.659 1.00 65.31 88 GLY A CA 1
ATOM 723 C C . GLY A 1 88 ? -3.079 5.524 27.157 1.00 65.31 88 GLY A C 1
ATOM 724 O O . GLY A 1 88 ? -2.368 4.693 26.597 1.00 65.31 88 GLY A O 1
ATOM 725 N N . SER A 1 89 ? -4.392 5.336 27.323 1.00 68.44 89 SER A N 1
ATOM 726 C CA . SER A 1 89 ? -5.088 4.100 26.944 1.00 68.44 89 SER A CA 1
ATOM 727 C C . SER A 1 89 ? -5.296 3.959 25.434 1.00 68.44 89 SER A C 1
ATOM 729 O O . SER A 1 89 ? -5.126 2.862 24.903 1.00 68.44 89 SER A O 1
ATOM 731 N N . GLU A 1 90 ? -5.629 5.042 24.722 1.00 77.19 90 GLU A N 1
ATOM 732 C CA . GLU A 1 90 ? -5.788 5.002 23.262 1.00 77.19 90 GLU A CA 1
ATOM 733 C C . GLU A 1 90 ? -4.431 4.845 22.571 1.00 77.19 90 GLU A C 1
ATOM 735 O O . GLU A 1 90 ? -4.328 4.080 21.615 1.00 77.19 90 GLU A O 1
ATOM 740 N N . ASN A 1 91 ? -3.365 5.455 23.104 1.00 80.38 91 ASN A N 1
ATOM 741 C CA . ASN A 1 91 ? -2.005 5.243 22.600 1.00 80.38 91 ASN A CA 1
ATOM 742 C C . ASN A 1 91 ? -1.588 3.768 22.638 1.00 80.38 91 ASN A C 1
ATOM 744 O O . ASN A 1 91 ? -0.980 3.275 21.688 1.00 80.38 91 ASN A O 1
ATOM 748 N N . GLU A 1 92 ? -1.947 3.037 23.696 1.00 86.50 92 GLU A N 1
ATOM 749 C CA . GLU A 1 92 ? -1.666 1.601 23.772 1.00 86.50 92 GLU A CA 1
ATOM 750 C C . GLU A 1 92 ? -2.430 0.814 22.701 1.00 86.50 92 GLU A C 1
ATOM 752 O O . GLU A 1 92 ? -1.865 -0.058 22.041 1.00 86.50 92 GLU A O 1
ATOM 757 N N . LYS A 1 93 ? -3.713 1.133 22.504 1.00 88.69 93 LYS A N 1
ATOM 758 C CA . LYS A 1 93 ? -4.559 0.501 21.486 1.00 88.69 93 LYS A CA 1
ATOM 759 C C . LYS A 1 93 ? -4.023 0.759 20.074 1.00 88.69 93 LYS A C 1
ATOM 761 O O . LYS A 1 93 ? -3.866 -0.181 19.299 1.00 88.69 93 LYS A O 1
ATOM 766 N N . ILE A 1 94 ? -3.698 2.010 19.754 1.00 90.94 94 ILE A N 1
ATOM 767 C CA . ILE A 1 94 ? -3.157 2.405 18.448 1.00 90.94 94 ILE A CA 1
ATOM 768 C C . ILE A 1 94 ? -1.805 1.735 18.213 1.00 90.94 94 ILE A C 1
ATOM 770 O O . ILE A 1 94 ? -1.572 1.179 17.142 1.00 90.94 94 ILE A O 1
ATOM 774 N N . TRP A 1 95 ? -0.936 1.703 19.226 1.00 92.69 95 TRP A N 1
ATOM 775 C CA . TRP A 1 95 ? 0.337 1.003 19.111 1.00 92.69 95 TRP A CA 1
ATOM 776 C C . TRP A 1 95 ? 0.157 -0.491 18.826 1.00 92.69 95 TRP A C 1
ATOM 778 O O . TRP A 1 95 ? 0.886 -1.045 18.007 1.00 92.69 95 TRP A O 1
ATOM 788 N N . ARG A 1 96 ? -0.828 -1.153 19.445 1.00 93.00 96 ARG A N 1
ATOM 789 C CA . ARG A 1 96 ? -1.147 -2.558 19.133 1.00 93.00 96 ARG A CA 1
ATOM 790 C C . ARG A 1 96 ? -1.571 -2.737 17.679 1.00 93.00 96 ARG A C 1
ATOM 792 O O . ARG A 1 96 ? -1.173 -3.717 17.059 1.00 93.00 96 ARG A O 1
ATOM 799 N N . PHE A 1 97 ? -2.327 -1.797 17.119 1.00 95.12 97 PHE A N 1
ATOM 800 C CA . PHE A 1 97 ? -2.673 -1.829 15.700 1.00 95.12 97 PHE A CA 1
ATOM 801 C C . PHE A 1 97 ? -1.459 -1.636 14.787 1.00 95.12 97 PHE A C 1
ATOM 803 O O . PHE A 1 97 ? -1.321 -2.351 13.797 1.00 95.12 97 PHE A O 1
ATOM 810 N N . ILE A 1 98 ? -0.554 -0.723 15.142 1.00 95.81 98 ILE A N 1
ATOM 811 C CA . ILE A 1 98 ? 0.709 -0.530 14.419 1.00 95.81 98 ILE A CA 1
ATOM 812 C C . ILE A 1 98 ? 1.554 -1.805 14.493 1.00 95.81 98 ILE A C 1
ATOM 814 O O . ILE A 1 98 ? 2.032 -2.277 13.469 1.00 95.81 98 ILE A O 1
ATOM 818 N N . ALA A 1 99 ? 1.702 -2.402 15.678 1.00 95.69 99 ALA A N 1
ATOM 819 C CA . ALA A 1 99 ? 2.441 -3.650 15.868 1.00 95.69 99 ALA A CA 1
ATOM 820 C C . ALA A 1 99 ? 1.861 -4.800 15.031 1.00 95.69 99 ALA A C 1
ATOM 822 O O . ALA A 1 99 ? 2.604 -5.549 14.412 1.00 95.69 99 ALA A O 1
ATOM 823 N N . LEU A 1 100 ? 0.537 -4.884 14.934 1.00 96.50 100 LEU A N 1
ATOM 824 C CA . LEU A 1 100 ? -0.142 -5.865 14.097 1.00 96.50 100 LEU A CA 1
ATOM 825 C C . LEU A 1 100 ? 0.166 -5.680 12.607 1.00 96.50 100 LEU A C 1
ATOM 827 O O . LEU A 1 100 ? 0.419 -6.656 11.903 1.00 96.50 100 LEU A O 1
ATOM 831 N N . LEU A 1 101 ? 0.171 -4.435 12.126 1.00 97.44 101 LEU A N 1
ATOM 832 C CA . LEU A 1 101 ? 0.578 -4.119 10.757 1.00 97.44 101 LEU A CA 1
ATOM 833 C C . LEU A 1 101 ? 2.048 -4.507 10.522 1.00 97.44 101 LEU A C 1
ATOM 835 O O . LEU A 1 101 ? 2.355 -5.092 9.489 1.00 97.44 101 LEU A O 1
ATOM 839 N N . LYS A 1 102 ? 2.934 -4.270 11.498 1.00 96.25 102 LYS A N 1
ATOM 840 C CA . LYS A 1 102 ? 4.348 -4.687 11.444 1.00 96.25 102 LYS A CA 1
ATOM 841 C C . LYS A 1 102 ? 4.513 -6.196 11.326 1.00 96.25 102 LYS A C 1
ATOM 843 O O . LYS A 1 102 ? 5.326 -6.663 10.532 1.00 96.25 102 LYS A O 1
ATOM 848 N N . ASP A 1 103 ? 3.742 -6.950 12.102 1.00 95.94 103 ASP A N 1
ATOM 849 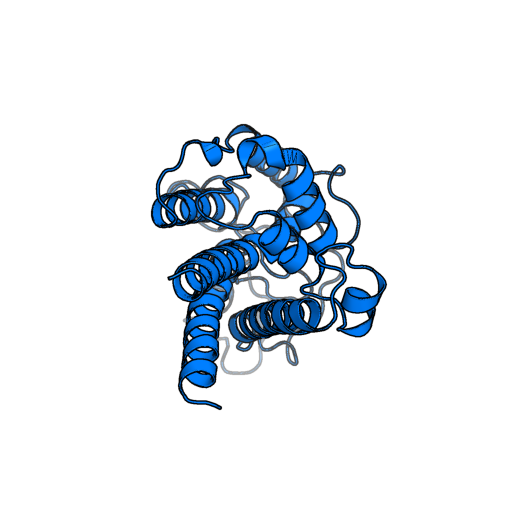C CA . ASP A 1 103 ? 3.747 -8.409 12.026 1.00 95.94 103 ASP A CA 1
ATOM 850 C C . ASP A 1 103 ? 3.250 -8.882 10.656 1.00 95.94 103 ASP A C 1
ATOM 852 O O . ASP A 1 103 ? 3.853 -9.772 10.060 1.00 95.94 103 ASP A O 1
ATOM 856 N N . ALA A 1 104 ? 2.203 -8.250 10.115 1.00 97.25 104 ALA A N 1
ATOM 857 C CA . ALA A 1 104 ? 1.685 -8.568 8.789 1.00 97.25 104 ALA A CA 1
ATOM 858 C C . ALA A 1 104 ? 2.704 -8.300 7.667 1.00 97.25 104 ALA A C 1
ATOM 860 O O . ALA A 1 104 ? 2.902 -9.170 6.818 1.00 97.25 104 ALA A O 1
ATOM 861 N N . ASP A 1 105 ? 3.373 -7.143 7.690 1.00 95.50 105 ASP A N 1
ATOM 862 C CA . ASP A 1 105 ? 4.438 -6.778 6.742 1.00 95.50 105 ASP A CA 1
ATOM 863 C C . ASP A 1 105 ? 5.602 -7.778 6.818 1.00 95.50 105 ASP A C 1
ATOM 865 O O . ASP A 1 105 ? 6.036 -8.337 5.808 1.00 95.50 105 ASP A O 1
ATOM 869 N N . SER A 1 106 ? 6.035 -8.114 8.039 1.00 92.56 106 SER A N 1
ATOM 870 C CA . SER A 1 106 ? 7.053 -9.142 8.252 1.00 92.56 106 SER A CA 1
ATOM 871 C C . SER A 1 106 ? 6.625 -10.491 7.675 1.00 92.56 106 SER A C 1
ATOM 873 O O . SER A 1 106 ? 7.407 -11.125 6.968 1.00 92.56 106 SER A O 1
ATOM 875 N N . TYR A 1 107 ? 5.396 -10.940 7.943 1.00 93.44 107 TYR A N 1
ATOM 876 C CA . TYR A 1 107 ? 4.916 -12.259 7.520 1.00 93.44 107 TYR A CA 1
ATOM 877 C C . TYR A 1 107 ? 4.760 -12.363 6.005 1.00 93.44 107 TYR A C 1
ATOM 879 O O . TYR A 1 107 ? 5.074 -13.411 5.453 1.00 93.44 107 TYR A O 1
ATOM 887 N N . SER A 1 108 ? 4.371 -11.273 5.339 1.00 90.94 108 SER A N 1
ATOM 888 C CA . SER A 1 108 ? 4.325 -11.171 3.874 1.00 90.94 108 SER A CA 1
ATOM 889 C C . SER A 1 108 ? 5.689 -11.428 3.212 1.00 90.94 108 SER A C 1
ATOM 891 O O . SER A 1 108 ? 5.770 -11.808 2.049 1.00 90.94 108 SER A O 1
ATOM 893 N N . CYS A 1 109 ? 6.774 -11.253 3.968 1.00 83.25 109 CYS A N 1
ATOM 894 C CA . CYS A 1 109 ? 8.140 -11.245 3.463 1.00 83.25 109 CYS A CA 1
ATOM 895 C C . CYS A 1 109 ? 9.016 -12.399 3.967 1.00 83.25 109 CYS A C 1
ATOM 897 O O . CYS A 1 109 ? 10.195 -12.455 3.613 1.00 83.25 109 CYS A O 1
ATOM 899 N N . LYS A 1 110 ? 8.487 -13.261 4.844 1.00 78.00 110 LYS A N 1
ATOM 900 C CA . LYS A 1 110 ? 9.272 -14.229 5.632 1.00 78.00 110 LYS A CA 1
ATOM 901 C C . LYS A 1 110 ? 9.923 -15.342 4.818 1.00 78.00 110 LYS A C 1
ATOM 903 O O . LYS A 1 110 ? 10.912 -15.896 5.276 1.00 78.00 110 LYS A O 1
ATOM 908 N N . GLU A 1 111 ? 9.375 -15.672 3.655 1.00 69.19 111 GLU A N 1
ATOM 909 C CA . GLU A 1 111 ? 9.916 -16.730 2.792 1.00 69.19 111 GLU A CA 1
ATOM 910 C C . GLU A 1 111 ? 11.159 -16.285 2.008 1.00 69.19 111 GLU A C 1
ATOM 912 O O . GLU A 1 111 ? 11.832 -17.116 1.406 1.00 69.19 111 GLU A O 1
ATOM 917 N N . ARG A 1 112 ? 11.502 -14.988 2.027 1.00 67.75 112 ARG A N 1
ATOM 918 C CA . ARG A 1 112 ? 12.699 -14.483 1.349 1.00 67.75 112 ARG A CA 1
ATOM 919 C C . ARG A 1 112 ? 13.956 -15.013 2.036 1.00 67.75 112 ARG A C 1
ATOM 921 O O . ARG A 1 112 ? 14.179 -14.734 3.214 1.00 67.75 112 ARG A O 1
ATOM 928 N N . ASP A 1 113 ? 14.808 -15.705 1.284 1.00 64.44 113 ASP A N 1
ATOM 929 C CA . ASP A 1 113 ? 16.089 -16.237 1.760 1.00 64.44 113 ASP A CA 1
ATOM 930 C C . ASP A 1 113 ? 17.166 -15.137 1.836 1.00 64.44 113 ASP A C 1
ATOM 932 O O . ASP A 1 113 ? 18.171 -15.113 1.124 1.00 64.44 113 ASP A O 1
ATOM 936 N N . ILE A 1 114 ? 16.911 -14.152 2.699 1.00 65.38 114 ILE A N 1
ATOM 937 C CA . ILE A 1 114 ? 17.727 -12.943 2.860 1.00 65.38 114 ILE A CA 1
ATOM 938 C C . ILE A 1 114 ? 19.168 -13.277 3.274 1.00 65.38 114 ILE A C 1
ATOM 940 O O . ILE A 1 114 ? 20.088 -12.529 2.940 1.00 65.38 114 ILE A O 1
ATOM 944 N N . GLU A 1 115 ? 19.377 -14.376 4.004 1.00 61.12 115 GLU A N 1
ATOM 945 C CA . GLU A 1 115 ? 20.701 -14.794 4.481 1.00 61.12 115 GLU A CA 1
ATOM 946 C C . GLU A 1 115 ? 21.601 -15.293 3.343 1.00 61.12 115 GLU A C 1
ATOM 948 O O . GLU A 1 115 ? 22.822 -15.140 3.415 1.00 61.12 115 GLU A O 1
ATOM 953 N N . GLN A 1 116 ? 21.011 -15.832 2.272 1.00 58.78 116 GLN A N 1
ATOM 954 C CA . GLN A 1 116 ? 21.743 -16.338 1.109 1.00 58.78 116 GLN A CA 1
ATOM 955 C C . GLN A 1 116 ? 21.890 -15.306 -0.020 1.00 58.78 116 GLN A C 1
ATOM 957 O O . GLN A 1 116 ? 22.721 -15.488 -0.917 1.00 58.78 116 GLN A O 1
ATOM 962 N N . GLN A 1 117 ? 21.136 -14.202 0.025 1.00 61.81 117 GLN A N 1
ATOM 963 C CA . GLN A 1 117 ? 21.167 -13.160 -1.001 1.00 61.81 117 GLN A CA 1
ATOM 964 C C . GLN A 1 117 ? 22.275 -12.126 -0.764 1.00 61.81 117 GLN A C 1
ATOM 966 O O . GLN A 1 117 ? 22.436 -11.561 0.322 1.00 61.81 117 GLN A O 1
ATOM 971 N N . ARG A 1 118 ? 23.020 -11.792 -1.824 1.00 63.41 118 ARG A N 1
ATOM 972 C CA . ARG A 1 118 ? 23.962 -10.666 -1.778 1.00 63.41 118 ARG A CA 1
ATOM 973 C C . ARG A 1 118 ? 23.191 -9.353 -1.887 1.00 63.41 118 ARG A C 1
ATOM 975 O O . ARG A 1 118 ? 22.179 -9.255 -2.584 1.00 63.41 118 ARG A O 1
ATOM 982 N N . ARG A 1 119 ? 23.679 -8.316 -1.205 1.00 61.34 119 ARG A N 1
ATOM 983 C CA . ARG A 1 119 ? 23.147 -6.959 -1.369 1.00 61.34 119 ARG A CA 1
ATOM 984 C C . ARG A 1 119 ? 23.580 -6.403 -2.724 1.00 61.34 119 ARG A C 1
ATOM 986 O O . ARG A 1 119 ? 24.755 -6.503 -3.068 1.00 61.34 119 ARG A O 1
ATOM 993 N N . LYS A 1 120 ? 22.648 -5.805 -3.470 1.00 64.38 120 LYS A N 1
ATOM 994 C CA . LYS A 1 120 ? 22.965 -5.119 -4.731 1.00 64.38 120 LYS A CA 1
ATOM 995 C C . LYS A 1 120 ? 23.608 -3.766 -4.452 1.00 64.38 120 LYS A C 1
ATOM 997 O O . LYS A 1 120 ? 23.087 -2.973 -3.667 1.00 64.38 120 LYS A O 1
ATOM 1002 N N . ASP A 1 121 ? 24.662 -3.460 -5.200 1.00 48.59 121 ASP A N 1
ATOM 1003 C CA . ASP A 1 121 ? 25.124 -2.089 -5.356 1.00 48.59 121 ASP A CA 1
ATOM 1004 C C . ASP A 1 121 ? 24.158 -1.324 -6.282 1.00 48.59 121 ASP A C 1
ATOM 1006 O O . ASP A 1 121 ? 24.033 -1.588 -7.474 1.00 48.59 121 ASP A O 1
ATOM 1010 N N . HIS A 1 122 ? 23.461 -0.347 -5.704 1.00 50.31 122 HIS A N 1
ATOM 1011 C CA . HIS A 1 122 ? 23.068 0.909 -6.357 1.00 50.31 122 HIS A CA 1
ATOM 1012 C C . HIS A 1 122 ? 22.065 0.925 -7.527 1.00 50.31 122 HIS A C 1
ATOM 1014 O O . HIS A 1 122 ? 21.835 2.003 -8.074 1.00 50.31 122 HIS A O 1
ATOM 1020 N N . ALA A 1 123 ? 21.348 -0.154 -7.855 1.00 57.38 123 ALA A N 1
ATOM 1021 C CA . ALA A 1 123 ? 20.225 -0.021 -8.803 1.00 57.38 123 ALA A CA 1
ATOM 1022 C C . ALA A 1 123 ? 19.110 0.916 -8.271 1.00 57.38 123 ALA A C 1
ATOM 1024 O O . ALA A 1 123 ? 18.413 1.563 -9.052 1.00 57.38 123 ALA A O 1
ATOM 1025 N N . GLY A 1 124 ? 18.993 1.064 -6.942 1.00 75.94 124 GLY A N 1
ATOM 1026 C CA . GLY A 1 124 ? 18.262 2.149 -6.277 1.00 75.94 124 GLY A CA 1
ATOM 1027 C C . GLY A 1 124 ? 16.890 2.446 -6.891 1.00 75.94 124 GLY A C 1
ATOM 1028 O O . GLY A 1 124 ? 16.039 1.568 -7.002 1.00 75.94 124 GLY A O 1
ATOM 1029 N N . LYS A 1 125 ? 16.679 3.699 -7.319 1.00 81.06 125 LYS A N 1
ATOM 1030 C CA . LYS A 1 125 ? 15.402 4.148 -7.897 1.00 81.06 125 LYS A CA 1
ATOM 1031 C C . LYS A 1 125 ? 15.081 3.519 -9.256 1.00 81.06 125 LYS A C 1
ATOM 1033 O O . LYS A 1 125 ? 13.905 3.430 -9.593 1.00 81.06 125 LYS A O 1
ATOM 1038 N N . VAL A 1 126 ? 16.074 3.044 -10.005 1.00 87.88 126 VAL A N 1
ATOM 1039 C CA . VAL A 1 126 ? 15.914 2.493 -11.365 1.00 87.88 126 VAL A CA 1
ATOM 1040 C C . VAL A 1 126 ? 15.927 0.962 -11.402 1.00 87.88 126 VAL A C 1
ATOM 1042 O O . VAL A 1 126 ? 15.965 0.381 -12.480 1.00 87.88 126 VAL A O 1
ATOM 1045 N N . ALA A 1 127 ? 15.876 0.299 -10.242 1.00 90.00 127 ALA A N 1
ATOM 1046 C CA . ALA A 1 127 ? 15.872 -1.156 -10.147 1.00 90.00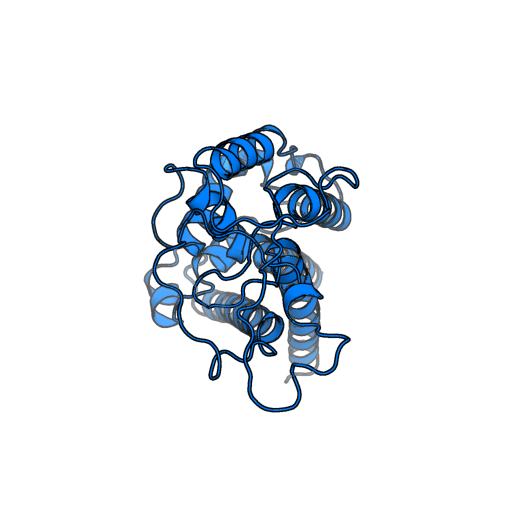 127 ALA A CA 1
ATOM 1047 C C . ALA A 1 127 ? 14.567 -1.768 -10.712 1.00 90.00 127 ALA A C 1
ATOM 1049 O O . ALA A 1 127 ? 13.486 -1.492 -10.182 1.00 90.00 127 ALA A O 1
ATOM 1050 N N . PRO A 1 128 ? 14.625 -2.580 -11.774 1.00 91.75 128 PRO A N 1
ATOM 1051 C CA . PRO A 1 128 ? 13.455 -3.295 -12.294 1.00 91.75 128 PRO A CA 1
ATOM 1052 C C . PRO A 1 128 ? 12.994 -4.461 -11.406 1.00 91.75 128 PRO A C 1
ATOM 1054 O O . PRO A 1 128 ? 13.754 -4.936 -10.563 1.00 91.75 128 PRO A O 1
ATOM 1057 N N . LEU A 1 129 ? 11.760 -4.928 -11.636 1.00 93.00 129 LEU A N 1
ATOM 1058 C CA . LEU A 1 129 ? 11.246 -6.193 -11.104 1.00 93.00 129 LEU A CA 1
ATOM 1059 C C . LEU A 1 129 ? 11.806 -7.355 -11.939 1.00 93.00 129 LEU A C 1
ATOM 1061 O O . LEU A 1 129 ? 11.682 -7.351 -13.168 1.00 93.00 129 LEU A O 1
ATOM 1065 N N . ASP A 1 130 ? 12.406 -8.338 -11.279 1.00 91.12 130 ASP A N 1
ATOM 1066 C CA . ASP A 1 130 ? 12.874 -9.577 -11.891 1.00 91.12 130 ASP A CA 1
ATOM 1067 C C . ASP A 1 130 ? 11.681 -10.509 -12.177 1.00 91.12 130 ASP A C 1
ATOM 1069 O O . ASP A 1 130 ? 10.725 -10.598 -11.408 1.00 91.12 130 ASP A O 1
ATOM 1073 N N . SER A 1 131 ? 11.724 -11.234 -13.292 1.00 91.00 131 SER A N 1
ATOM 1074 C CA . SER A 1 131 ? 10.761 -12.300 -13.559 1.00 91.00 131 SER A CA 1
ATOM 1075 C C . SER A 1 131 ? 10.954 -13.438 -12.567 1.00 91.00 131 SER A C 1
ATOM 1077 O O . SER A 1 131 ? 12.072 -13.935 -12.428 1.00 91.00 131 SER A O 1
ATOM 1079 N N . ILE A 1 132 ? 9.860 -13.913 -11.966 1.00 88.06 132 ILE A N 1
ATOM 1080 C CA . ILE A 1 132 ? 9.851 -15.099 -11.096 1.00 88.06 132 ILE A CA 1
ATOM 1081 C C . ILE A 1 132 ? 10.405 -16.346 -11.807 1.00 88.06 132 ILE A C 1
ATOM 1083 O O . ILE A 1 132 ? 11.017 -17.212 -11.189 1.00 88.06 132 ILE A O 1
ATOM 1087 N N . PHE A 1 133 ? 10.277 -16.411 -13.137 1.00 85.94 133 PHE A N 1
ATOM 1088 C CA . PHE A 1 133 ? 10.828 -17.502 -13.940 1.00 85.94 133 PHE A CA 1
ATOM 1089 C C . PHE A 1 133 ? 12.355 -17.447 -14.071 1.00 85.94 133 PHE A C 1
ATOM 1091 O O . PHE A 1 133 ? 12.954 -18.443 -14.463 1.00 85.94 133 PHE A O 1
ATOM 1098 N N . SER A 1 134 ? 13.004 -16.333 -13.708 1.00 79.56 134 SER A N 1
ATOM 1099 C CA . SER A 1 134 ? 14.470 -16.205 -13.759 1.00 79.56 134 SER A CA 1
ATOM 1100 C C . SER A 1 134 ? 15.184 -17.162 -12.798 1.00 79.56 134 SER A C 1
ATOM 1102 O O . SER A 1 134 ? 16.374 -17.413 -12.970 1.00 79.56 134 SER A O 1
ATOM 1104 N N . GLN A 1 135 ? 14.472 -17.698 -11.802 1.00 72.56 135 GLN A N 1
ATOM 1105 C CA . GLN A 1 135 ? 14.995 -18.680 -10.847 1.00 72.56 135 GLN A CA 1
ATOM 1106 C C . GLN A 1 135 ? 14.782 -20.135 -11.301 1.00 72.56 135 GLN A C 1
ATOM 1108 O O . GLN A 1 135 ? 15.342 -21.059 -10.710 1.00 72.56 135 GLN A O 1
ATOM 1113 N N . ILE A 1 136 ? 13.992 -20.365 -12.354 1.00 75.88 136 ILE A N 1
ATOM 1114 C CA . ILE A 1 136 ? 13.639 -21.710 -12.811 1.00 75.88 136 ILE A CA 1
ATOM 1115 C C . ILE A 1 136 ? 14.572 -22.127 -13.952 1.00 75.88 136 ILE A C 1
ATOM 1117 O O . ILE A 1 136 ? 14.536 -21.556 -15.038 1.00 75.88 136 ILE A O 1
ATOM 1121 N N . ALA A 1 137 ? 15.364 -23.176 -13.726 1.00 71.38 137 ALA A N 1
ATOM 1122 C CA . ALA A 1 137 ? 16.133 -23.854 -14.769 1.00 71.38 137 ALA A CA 1
ATOM 1123 C C . ALA A 1 137 ? 15.523 -25.234 -15.046 1.00 71.38 137 ALA A C 1
ATOM 1125 O O . ALA A 1 137 ? 15.454 -26.081 -14.156 1.00 71.38 137 ALA A O 1
ATOM 1126 N N . LEU A 1 138 ? 15.072 -25.459 -16.282 1.00 74.88 138 LEU A N 1
ATOM 1127 C CA . LEU A 1 138 ? 14.446 -26.723 -16.696 1.00 74.88 138 LEU A CA 1
ATOM 1128 C C . LEU A 1 138 ? 15.461 -27.771 -17.172 1.00 74.88 138 LEU A C 1
ATOM 1130 O O . LEU A 1 138 ? 15.132 -28.949 -17.261 1.00 74.88 138 LEU A O 1
ATOM 1134 N N . ASP A 1 139 ? 16.687 -27.353 -17.481 1.00 72.31 139 ASP A N 1
ATOM 1135 C CA . ASP A 1 139 ? 17.755 -28.198 -18.025 1.00 72.31 139 ASP A CA 1
ATOM 1136 C C . ASP A 1 139 ? 18.601 -28.892 -16.941 1.00 72.31 139 ASP A C 1
ATOM 1138 O O . ASP A 1 139 ? 19.567 -29.586 -17.251 1.00 72.31 139 ASP A O 1
ATOM 1142 N N . GLY A 1 140 ? 18.250 -28.712 -15.664 1.00 62.19 140 GLY A N 1
ATOM 1143 C CA . GLY A 1 140 ? 18.992 -29.278 -14.539 1.00 62.19 140 GLY A CA 1
ATOM 1144 C C . GLY A 1 140 ? 20.348 -28.615 -14.284 1.00 62.19 140 GLY A C 1
ATOM 1145 O O . GLY A 1 140 ? 21.065 -29.070 -13.398 1.00 62.19 140 GLY A O 1
ATOM 1146 N N . SER A 1 141 ? 20.698 -27.526 -14.980 1.00 59.00 141 SER A N 1
ATOM 1147 C CA . SER A 1 141 ? 21.976 -26.812 -14.803 1.00 59.00 141 SER A CA 1
ATOM 1148 C C . SER A 1 141 ? 22.166 -26.216 -13.397 1.00 59.00 141 SER A C 1
ATOM 1150 O O . SER A 1 141 ? 23.296 -25.977 -12.968 1.00 59.00 141 SER A O 1
ATOM 1152 N N . ASN A 1 142 ? 21.077 -26.060 -12.634 1.00 54.59 142 ASN A N 1
ATOM 1153 C CA . ASN A 1 142 ? 21.109 -25.655 -11.225 1.00 54.59 142 ASN A CA 1
ATOM 1154 C C . ASN A 1 142 ? 21.479 -26.801 -10.254 1.00 54.59 142 ASN A C 1
ATOM 1156 O O . ASN A 1 142 ? 21.792 -26.536 -9.093 1.00 54.59 142 ASN A O 1
ATOM 1160 N N . TYR A 1 143 ? 21.507 -28.063 -10.704 1.00 43.69 143 TYR A N 1
ATOM 1161 C CA . TYR A 1 143 ? 22.060 -29.191 -9.948 1.00 43.69 143 TYR A CA 1
ATOM 1162 C C . TYR A 1 143 ? 23.563 -29.319 -10.246 1.00 43.69 143 TYR A C 1
ATOM 1164 O O . TYR A 1 143 ? 23.956 -29.938 -11.230 1.00 43.69 143 TYR A O 1
ATOM 1172 N N . GLY A 1 144 ? 24.424 -28.758 -9.388 1.00 45.88 144 GLY A N 1
ATOM 1173 C CA . GLY A 1 144 ? 25.873 -29.033 -9.451 1.00 45.88 144 GLY A CA 1
ATOM 1174 C C . GLY A 1 144 ? 26.828 -27.844 -9.327 1.00 45.88 144 GLY A C 1
ATOM 1175 O O . GLY A 1 144 ? 28.031 -28.031 -9.470 1.00 45.88 144 GLY A O 1
ATOM 1176 N N . GLY A 1 145 ? 26.351 -26.633 -9.027 1.00 47.16 145 GLY A N 1
ATOM 1177 C CA . GLY A 1 145 ? 27.230 -25.524 -8.625 1.00 47.16 145 GLY A CA 1
ATOM 1178 C C . GLY A 1 145 ? 27.892 -24.733 -9.761 1.00 47.16 145 GLY A C 1
ATOM 1179 O O . GLY A 1 145 ? 28.579 -23.750 -9.485 1.00 47.16 145 GLY A O 1
ATOM 1180 N N . THR A 1 146 ? 27.641 -25.057 -11.031 1.00 42.91 146 THR A N 1
ATOM 1181 C CA . THR A 1 146 ? 27.962 -24.156 -12.148 1.00 42.91 146 THR A CA 1
ATOM 1182 C C . THR A 1 146 ? 26.864 -23.106 -12.282 1.00 42.91 146 THR A C 1
ATOM 1184 O O . THR A 1 146 ? 25.936 -23.267 -13.066 1.00 42.91 146 THR A O 1
ATOM 1187 N N . LYS A 1 147 ? 26.951 -22.022 -11.498 1.00 50.19 147 LYS A N 1
ATOM 1188 C CA . LYS A 1 147 ? 26.076 -20.852 -11.664 1.00 50.19 147 LYS A CA 1
ATOM 1189 C C . LYS A 1 147 ? 26.354 -20.213 -13.028 1.00 50.19 147 LYS A C 1
ATOM 1191 O O . LYS A 1 147 ? 27.233 -19.361 -13.144 1.00 50.19 147 LYS A O 1
ATOM 1196 N N . THR A 1 148 ? 25.618 -20.598 -14.067 1.00 49.06 148 THR A N 1
ATOM 1197 C CA . THR A 1 148 ? 25.442 -19.707 -15.217 1.00 49.06 148 THR A CA 1
ATOM 1198 C C . THR A 1 148 ? 24.819 -18.422 -14.685 1.00 49.06 148 THR A C 1
ATOM 1200 O O . THR A 1 148 ? 23.826 -18.484 -13.963 1.00 49.06 148 THR A O 1
ATOM 1203 N N . THR A 1 149 ? 25.413 -17.264 -14.980 1.00 52.06 149 THR A N 1
ATOM 1204 C CA . THR A 1 149 ? 24.814 -15.963 -14.647 1.00 52.06 149 THR A CA 1
ATOM 1205 C C . THR A 1 149 ? 23.362 -15.959 -15.125 1.00 52.06 149 THR A C 1
ATOM 1207 O O . THR A 1 149 ? 23.163 -16.123 -16.335 1.00 52.06 149 THR A O 1
ATOM 1210 N N . PRO A 1 150 ? 22.358 -15.808 -14.238 1.00 56.75 150 PRO A N 1
ATOM 1211 C CA . PRO A 1 150 ? 20.973 -15.796 -14.672 1.00 56.75 150 PRO A CA 1
ATOM 1212 C C . PRO A 1 150 ? 20.812 -14.699 -15.718 1.00 56.75 150 PRO A C 1
ATOM 1214 O O . PRO A 1 150 ? 21.166 -13.539 -15.482 1.00 56.75 150 PRO A O 1
ATOM 1217 N N . LYS A 1 151 ? 20.309 -15.055 -16.901 1.00 61.03 151 LYS A N 1
ATOM 1218 C CA . LYS A 1 151 ? 19.785 -14.054 -17.826 1.00 61.03 151 LYS A CA 1
ATOM 1219 C C . LYS A 1 151 ? 18.520 -13.504 -17.189 1.00 61.03 151 LYS A C 1
ATOM 1221 O O . LYS A 1 151 ? 17.441 -14.075 -17.341 1.00 61.03 151 LYS A O 1
ATOM 1226 N N . TYR A 1 152 ? 18.679 -12.443 -16.408 1.00 72.25 152 TYR A N 1
ATOM 1227 C CA . TYR A 1 152 ? 17.561 -11.809 -15.734 1.00 72.25 152 TYR A CA 1
ATOM 1228 C C . TYR A 1 152 ? 16.628 -11.211 -16.781 1.00 72.25 152 TYR A C 1
ATOM 1230 O O . TYR A 1 152 ? 16.954 -10.211 -17.424 1.00 72.25 152 TYR A O 1
ATOM 1238 N N . HIS A 1 153 ? 15.478 -11.855 -16.934 1.00 88.12 153 HIS A N 1
ATOM 1239 C CA . HIS A 1 153 ? 14.345 -11.310 -17.657 1.00 88.12 153 HIS A CA 1
ATOM 1240 C C . HIS A 1 153 ? 13.567 -10.444 -16.679 1.00 88.12 153 HIS A C 1
ATOM 1242 O O . HIS A 1 153 ? 13.302 -10.866 -15.553 1.00 88.12 153 HIS A O 1
ATOM 1248 N N . ARG A 1 154 ? 13.237 -9.222 -17.078 1.00 91.25 154 ARG A N 1
ATOM 1249 C CA . ARG A 1 154 ? 12.719 -8.194 -16.177 1.00 91.25 154 ARG A CA 1
ATOM 1250 C C . ARG A 1 154 ? 11.536 -7.463 -16.784 1.00 91.25 154 ARG A C 1
ATOM 1252 O O . ARG A 1 154 ? 11.382 -7.448 -17.999 1.00 91.25 154 ARG A O 1
ATOM 1259 N N . TYR A 1 155 ? 10.701 -6.850 -15.956 1.00 92.69 155 TYR A N 1
ATOM 1260 C CA . TYR A 1 155 ? 9.501 -6.163 -16.435 1.00 92.69 155 TYR A CA 1
ATOM 1261 C C . TYR A 1 155 ? 9.735 -4.667 -16.628 1.00 92.69 155 TYR A C 1
ATOM 1263 O O . TYR A 1 155 ? 10.243 -3.985 -15.733 1.00 92.69 155 TYR A O 1
ATOM 1271 N N . ARG A 1 156 ? 9.327 -4.156 -17.795 1.00 92.19 156 ARG A N 1
ATOM 1272 C CA . ARG A 1 156 ? 9.236 -2.717 -18.066 1.00 92.19 156 ARG A CA 1
ATOM 1273 C C . ARG A 1 156 ? 8.140 -2.071 -17.233 1.00 92.19 156 ARG A C 1
ATOM 1275 O O . ARG A 1 156 ? 7.190 -2.735 -16.817 1.00 92.19 156 ARG A O 1
ATOM 1282 N N . ILE A 1 157 ? 8.271 -0.768 -16.990 1.00 91.81 157 ILE A N 1
ATOM 1283 C CA . ILE A 1 157 ? 7.244 -0.039 -16.248 1.00 91.81 157 ILE A CA 1
ATOM 1284 C C . ILE A 1 157 ? 6.087 0.298 -17.176 1.00 91.81 157 ILE A C 1
ATOM 1286 O O . ILE A 1 157 ? 6.260 0.939 -18.210 1.00 91.81 157 ILE A O 1
ATOM 1290 N N . GLY A 1 158 ? 4.884 -0.079 -16.762 1.00 87.19 158 GLY A N 1
ATOM 1291 C CA . GLY A 1 158 ? 3.668 0.273 -17.471 1.00 87.19 158 GLY A CA 1
ATOM 1292 C C . GLY A 1 158 ? 2.421 -0.122 -16.699 1.00 87.19 158 GLY A C 1
ATOM 1293 O O . GLY A 1 158 ? 2.466 -0.910 -15.752 1.00 87.19 158 GLY A O 1
ATOM 1294 N N . SER A 1 159 ? 1.284 0.436 -17.115 1.00 84.75 159 SER A N 1
ATOM 1295 C CA . SER A 1 159 ? -0.012 -0.056 -16.643 1.00 84.75 159 SER A CA 1
ATOM 1296 C C . SER A 1 159 ? -0.193 -1.511 -17.063 1.00 84.75 159 SER A C 1
ATOM 1298 O O . SER A 1 159 ? 0.175 -1.861 -18.186 1.00 84.75 159 SER A O 1
ATOM 1300 N N . ILE A 1 160 ? -0.769 -2.337 -16.185 1.00 83.56 160 ILE A N 1
ATOM 1301 C CA . ILE A 1 160 ? -1.000 -3.757 -16.477 1.00 83.56 160 ILE A CA 1
ATOM 1302 C C . ILE A 1 160 ? -1.737 -3.926 -17.814 1.00 83.56 160 ILE A C 1
ATOM 1304 O O . ILE A 1 160 ? -2.819 -3.379 -18.036 1.00 83.56 160 ILE A O 1
ATOM 1308 N N . ASN A 1 161 ? -1.103 -4.638 -18.743 1.00 82.38 161 ASN A N 1
ATOM 1309 C CA . ASN A 1 161 ? -1.610 -4.852 -20.090 1.00 82.38 161 ASN A CA 1
ATOM 1310 C C . ASN A 1 161 ? -0.959 -6.118 -20.665 1.00 82.38 161 ASN A C 1
ATOM 1312 O O . ASN A 1 161 ? 0.270 -6.158 -20.732 1.00 82.38 161 ASN A O 1
ATOM 1316 N N . PRO A 1 162 ? -1.738 -7.102 -21.154 1.00 81.31 162 PRO A N 1
ATOM 1317 C CA . PRO A 1 162 ? -1.204 -8.346 -21.711 1.00 81.31 162 PRO A CA 1
ATOM 1318 C C . PRO A 1 162 ? -0.111 -8.170 -22.776 1.00 81.31 162 PRO A C 1
ATOM 1320 O O . PRO A 1 162 ? 0.760 -9.025 -22.901 1.00 81.31 162 PRO A O 1
ATOM 1323 N N . LEU A 1 163 ? -0.131 -7.067 -23.533 1.00 78.62 163 LEU A N 1
ATOM 1324 C CA . LEU A 1 163 ? 0.866 -6.770 -24.567 1.00 78.62 163 LEU A CA 1
ATOM 1325 C C . LEU A 1 163 ? 2.225 -6.328 -24.000 1.00 78.62 163 LEU A C 1
ATOM 1327 O O . LEU A 1 163 ? 3.230 -6.450 -24.692 1.00 78.62 163 LEU A O 1
ATOM 1331 N N . PHE A 1 164 ? 2.261 -5.835 -22.760 1.00 75.19 164 PHE A N 1
ATOM 1332 C CA . PHE A 1 164 ? 3.454 -5.306 -22.086 1.00 75.19 164 PHE A CA 1
ATOM 1333 C C . PHE A 1 164 ? 3.822 -6.102 -20.819 1.00 75.19 164 PHE A C 1
ATOM 1335 O O . PHE A 1 164 ? 4.642 -5.661 -20.019 1.00 75.19 164 PHE A O 1
ATOM 1342 N N . SER A 1 165 ? 3.217 -7.279 -20.626 1.00 83.81 165 SER A N 1
ATOM 1343 C CA . SER A 1 165 ? 3.440 -8.151 -19.462 1.00 83.81 165 SER A CA 1
ATOM 1344 C C . SER A 1 165 ? 4.478 -9.254 -19.697 1.00 83.81 165 SER A C 1
ATOM 1346 O O . SER A 1 165 ? 4.644 -10.122 -18.844 1.00 83.81 165 SER A O 1
ATOM 1348 N N . PHE A 1 166 ? 5.186 -9.234 -20.830 1.00 90.06 166 PHE A N 1
ATOM 1349 C CA . PHE A 1 166 ? 6.295 -10.152 -21.086 1.00 90.06 166 PHE A CA 1
ATOM 1350 C C . PHE A 1 166 ? 7.618 -9.532 -20.628 1.00 90.06 166 PHE A C 1
ATOM 1352 O O . PHE A 1 166 ? 7.865 -8.360 -20.913 1.00 90.06 166 PHE A O 1
ATOM 1359 N N . PRO A 1 167 ? 8.472 -10.285 -19.916 1.00 91.19 167 PRO A N 1
ATOM 1360 C CA . PRO A 1 167 ? 9.730 -9.748 -19.431 1.00 91.19 167 PRO A CA 1
ATOM 1361 C C . PRO A 1 167 ? 10.799 -9.711 -20.540 1.00 91.19 167 PRO A C 1
ATOM 1363 O O . PRO A 1 167 ? 10.831 -10.562 -21.427 1.00 91.19 167 PRO A O 1
ATOM 1366 N N . GLU A 1 168 ? 11.705 -8.741 -20.451 1.00 91.25 168 GLU A N 1
ATOM 1367 C CA . GLU A 1 168 ? 12.765 -8.443 -21.422 1.00 91.25 168 GLU A CA 1
ATOM 1368 C C . GLU A 1 168 ? 14.162 -8.588 -20.793 1.00 91.25 168 GLU A C 1
ATOM 1370 O O . GLU A 1 168 ? 14.333 -8.448 -19.579 1.00 91.25 168 GLU A O 1
ATOM 1375 N N . GLU A 1 169 ? 15.192 -8.816 -21.612 1.00 89.69 169 GLU A N 1
ATOM 1376 C CA . GLU A 1 169 ? 16.590 -8.793 -21.159 1.00 89.69 169 GLU A CA 1
ATOM 1377 C C . GLU A 1 169 ? 17.099 -7.338 -21.049 1.00 89.69 169 GLU A C 1
ATOM 1379 O O . GLU A 1 169 ? 17.511 -6.728 -22.034 1.00 89.69 169 GLU A O 1
ATOM 1384 N N . PHE A 1 170 ? 17.102 -6.768 -19.841 1.00 88.94 170 PHE A N 1
ATOM 1385 C CA . PHE A 1 170 ? 17.713 -5.460 -19.551 1.00 88.94 170 PHE A CA 1
ATOM 1386 C C . PHE A 1 170 ? 18.115 -5.347 -18.076 1.00 88.94 170 PHE A C 1
ATOM 1388 O O . PHE A 1 170 ? 17.647 -6.130 -17.256 1.00 88.94 170 PHE A O 1
ATOM 1395 N N . THR A 1 171 ? 18.982 -4.394 -17.708 1.00 85.44 171 THR A N 1
ATOM 1396 C CA . THR A 1 171 ? 19.554 -4.284 -16.345 1.00 85.44 171 THR A CA 1
ATOM 1397 C C . THR A 1 171 ? 18.963 -3.192 -15.467 1.00 85.44 171 THR A C 1
ATOM 1399 O O . THR A 1 171 ? 18.793 -3.401 -14.267 1.00 85.44 171 THR A O 1
ATOM 1402 N N . VAL A 1 172 ? 18.654 -2.037 -16.046 1.00 89.00 172 VAL A N 1
ATOM 1403 C CA . VAL A 1 172 ? 18.139 -0.864 -15.335 1.00 89.00 172 VAL A CA 1
ATOM 1404 C C . VAL A 1 172 ? 17.004 -0.236 -16.127 1.00 89.00 172 VAL A C 1
ATOM 1406 O O . VAL A 1 172 ? 17.019 -0.253 -17.357 1.00 89.00 172 VAL A O 1
ATOM 1409 N N . LEU A 1 173 ? 16.030 0.319 -15.414 1.00 90.31 173 LEU A N 1
ATOM 1410 C CA . LEU A 1 173 ? 14.946 1.086 -16.016 1.00 90.31 173 LEU A CA 1
ATOM 1411 C C . LEU A 1 173 ? 15.468 2.404 -16.588 1.00 90.31 173 LEU A C 1
ATOM 1413 O O . LEU A 1 173 ? 16.423 2.996 -16.074 1.00 90.31 173 LEU A O 1
ATOM 1417 N N . GLU A 1 174 ? 14.808 2.893 -17.630 1.00 90.12 174 GLU A N 1
ATOM 1418 C CA . GLU A 1 174 ? 15.097 4.204 -18.186 1.00 90.12 174 GLU A CA 1
ATOM 1419 C C . GLU A 1 174 ? 14.679 5.312 -17.215 1.00 90.12 174 GLU A C 1
ATOM 1421 O O . GLU A 1 174 ? 13.716 5.203 -16.452 1.00 90.12 174 GLU A O 1
ATOM 1426 N N . LYS A 1 175 ? 15.399 6.437 -17.273 1.00 82.31 175 LYS A N 1
ATOM 1427 C CA . LYS A 1 175 ? 15.289 7.540 -16.307 1.00 82.31 175 LYS A CA 1
ATOM 1428 C C . LYS A 1 175 ? 13.854 8.049 -16.096 1.00 82.31 175 LYS A C 1
ATOM 1430 O O . LYS A 1 175 ? 13.519 8.449 -14.985 1.00 82.31 175 LYS A O 1
ATOM 1435 N N . ASN A 1 176 ? 13.033 8.053 -17.147 1.00 87.62 176 ASN A N 1
ATOM 1436 C CA . ASN A 1 176 ? 11.697 8.657 -17.133 1.00 87.62 176 ASN A CA 1
ATOM 1437 C C . ASN A 1 176 ? 10.550 7.636 -17.043 1.00 87.62 176 ASN A C 1
ATOM 1439 O O . ASN A 1 176 ? 9.403 8.057 -16.917 1.00 87.62 176 ASN A O 1
ATOM 1443 N N . GLU A 1 177 ? 10.834 6.328 -17.062 1.00 90.31 177 GLU A N 1
ATOM 1444 C CA . GLU A 1 177 ? 9.803 5.281 -16.980 1.00 90.31 177 GLU A CA 1
ATOM 1445 C C . GLU A 1 177 ? 8.96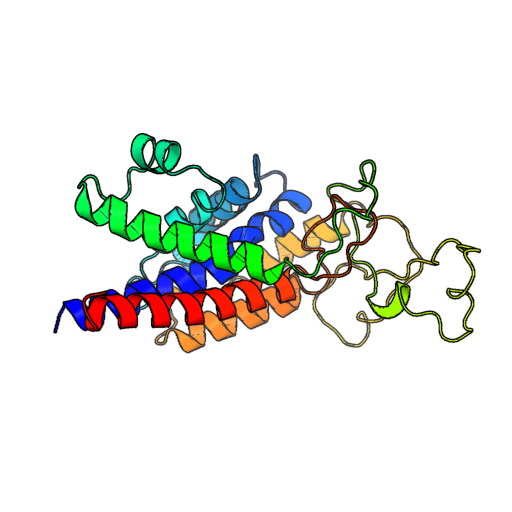7 5.417 -15.695 1.00 90.31 177 GLU A C 1
ATOM 1447 O O . GLU A 1 177 ? 7.745 5.549 -15.745 1.00 90.31 177 GLU A O 1
ATOM 1452 N N . ILE A 1 178 ? 9.622 5.475 -14.531 1.00 91.94 178 ILE A N 1
ATOM 1453 C CA . ILE A 1 178 ? 8.930 5.551 -13.235 1.00 91.94 178 ILE A CA 1
ATOM 1454 C C . ILE A 1 178 ? 8.320 6.934 -12.975 1.00 91.94 178 ILE A C 1
ATOM 1456 O O . ILE A 1 178 ? 7.165 6.970 -12.553 1.00 91.94 178 ILE A O 1
ATOM 1460 N N . PRO A 1 179 ? 9.012 8.071 -13.217 1.00 93.06 179 PRO A N 1
ATOM 1461 C CA . PRO A 1 179 ? 8.402 9.390 -13.044 1.00 93.06 179 PRO A CA 1
ATOM 1462 C C . PRO A 1 179 ? 7.099 9.582 -13.823 1.00 93.06 179 PRO A C 1
ATOM 1464 O O . PRO A 1 179 ? 6.104 10.038 -13.258 1.00 93.06 179 PRO A O 1
ATOM 1467 N N . ASN A 1 180 ? 7.070 9.179 -15.097 1.00 93.69 180 ASN A N 1
ATOM 1468 C CA . ASN A 1 180 ? 5.863 9.282 -15.918 1.00 93.69 180 ASN A CA 1
ATOM 1469 C C . ASN A 1 180 ? 4.735 8.388 -15.383 1.00 93.69 180 ASN A C 1
ATOM 1471 O O . ASN A 1 180 ? 3.567 8.784 -15.390 1.00 93.69 180 ASN A O 1
ATOM 1475 N N . HIS A 1 181 ? 5.081 7.197 -14.890 1.00 94.81 181 HIS A N 1
ATOM 1476 C CA . HIS A 1 181 ? 4.119 6.251 -14.329 1.00 94.81 181 HIS A CA 1
ATOM 1477 C C . HIS A 1 181 ? 3.539 6.720 -12.987 1.00 94.81 181 HIS A C 1
ATOM 1479 O O . HIS A 1 181 ? 2.327 6.643 -12.798 1.00 94.81 181 HIS A O 1
ATOM 1485 N N . VAL A 1 182 ? 4.362 7.290 -12.094 1.00 95.81 182 VAL A N 1
ATOM 1486 C CA . VAL A 1 182 ? 3.907 7.929 -10.841 1.00 95.81 182 VAL A CA 1
ATOM 1487 C C . VAL A 1 182 ? 2.952 9.080 -11.136 1.00 95.81 182 VAL A C 1
ATOM 1489 O O . VAL A 1 182 ? 1.861 9.119 -10.572 1.00 95.81 182 VAL A O 1
ATOM 1492 N N . LYS A 1 183 ? 3.309 9.967 -12.070 1.00 95.50 183 LYS A N 1
ATOM 1493 C CA . LYS A 1 183 ? 2.430 11.074 -12.464 1.00 95.50 183 LYS A CA 1
ATOM 1494 C C . LYS A 1 183 ? 1.087 10.564 -12.995 1.00 95.50 183 LYS A C 1
ATOM 1496 O O . LYS A 1 183 ? 0.032 11.044 -12.598 1.00 95.50 183 LYS A O 1
ATOM 1501 N N . THR A 1 184 ? 1.119 9.545 -13.856 1.00 95.50 184 THR A N 1
ATOM 1502 C CA . THR A 1 184 ? -0.103 8.937 -14.401 1.00 95.50 184 THR A CA 1
ATOM 1503 C C . THR A 1 184 ? -0.965 8.329 -13.293 1.00 95.50 184 THR A C 1
ATOM 1505 O O . THR A 1 184 ? -2.183 8.489 -13.317 1.00 95.50 184 THR A O 1
ATOM 1508 N N . PHE A 1 185 ? -0.364 7.660 -12.308 1.00 96.75 185 PHE A N 1
ATOM 1509 C CA . PHE A 1 185 ? -1.073 7.141 -11.138 1.00 96.75 185 PHE A CA 1
ATOM 1510 C C . PHE A 1 185 ? -1.779 8.259 -10.352 1.00 96.75 185 PHE A C 1
ATOM 1512 O O . PHE A 1 185 ? -2.970 8.149 -10.060 1.00 96.75 185 PHE A O 1
ATOM 1519 N N . GLU A 1 186 ? -1.077 9.354 -10.057 1.00 96.88 186 GLU A N 1
ATOM 1520 C CA . GLU A 1 186 ? -1.616 10.502 -9.317 1.00 96.88 186 GLU A CA 1
ATOM 1521 C C . GLU A 1 186 ? -2.770 11.197 -10.051 1.00 96.88 186 GLU A C 1
ATOM 1523 O O . GLU A 1 186 ? -3.812 11.494 -9.450 1.00 96.88 186 GLU A O 1
ATOM 1528 N N . ASP A 1 187 ? -2.605 11.410 -11.359 1.00 96.31 187 ASP A N 1
ATOM 1529 C CA . ASP A 1 187 ? -3.610 12.026 -12.228 1.00 96.31 187 ASP A CA 1
ATOM 1530 C C . ASP A 1 187 ? -4.898 11.182 -12.279 1.00 96.31 187 ASP A C 1
ATOM 1532 O O . ASP A 1 187 ? -6.004 11.730 -12.315 1.00 96.31 187 ASP A O 1
ATOM 1536 N N . ASN A 1 188 ? -4.774 9.852 -12.199 1.00 96.44 188 ASN A N 1
ATOM 1537 C CA . ASN A 1 188 ? -5.896 8.911 -12.236 1.00 96.44 188 ASN A CA 1
ATOM 1538 C C . ASN A 1 188 ? -6.513 8.600 -10.860 1.00 96.44 188 ASN A C 1
ATOM 1540 O O . ASN A 1 188 ? -7.468 7.823 -10.789 1.00 96.44 188 ASN A O 1
ATOM 1544 N N . LEU A 1 189 ? -6.042 9.212 -9.763 1.00 97.31 189 LEU A N 1
ATOM 1545 C CA . LEU A 1 189 ? -6.641 8.993 -8.444 1.00 97.31 189 LEU A CA 1
ATOM 1546 C C . LEU A 1 189 ? -8.102 9.477 -8.401 1.00 97.31 189 LEU A C 1
ATOM 1548 O O . LEU A 1 189 ? -8.351 10.690 -8.536 1.00 97.31 189 LEU A O 1
ATOM 1552 N N . PRO A 1 190 ? -9.068 8.573 -8.138 1.00 97.12 190 PRO A N 1
ATOM 1553 C CA . PRO A 1 190 ? -10.469 8.931 -8.022 1.00 97.12 190 PRO A CA 1
ATOM 1554 C C . PRO A 1 190 ? -10.747 9.634 -6.690 1.00 97.12 190 PRO A C 1
ATOM 1556 O O . PRO A 1 190 ? -9.916 9.700 -5.784 1.00 97.12 190 PRO A O 1
ATOM 1559 N N . ASN A 1 191 ? -11.959 10.168 -6.557 1.00 97.19 191 ASN A N 1
ATOM 1560 C CA . ASN A 1 191 ? -12.414 10.759 -5.306 1.00 97.19 191 ASN A CA 1
ATOM 1561 C C . ASN A 1 191 ? -13.104 9.700 -4.424 1.00 97.19 191 ASN A C 1
ATOM 1563 O O . ASN A 1 191 ? -14.264 9.354 -4.656 1.00 97.19 191 ASN A O 1
ATOM 1567 N N . PHE A 1 192 ? -12.406 9.228 -3.389 1.00 97.25 192 PHE A N 1
ATOM 1568 C CA . PHE A 1 192 ? -12.874 8.213 -2.440 1.00 97.25 192 PHE A CA 1
ATOM 1569 C C . PHE A 1 192 ? -13.971 8.720 -1.499 1.00 97.25 192 PHE A C 1
ATOM 1571 O O . PHE A 1 192 ? -14.732 7.908 -0.967 1.00 97.25 192 PHE A O 1
ATOM 1578 N N . SER A 1 193 ? -14.124 10.040 -1.324 1.00 93.25 193 SER A N 1
ATOM 1579 C CA . SER A 1 193 ? -15.231 10.605 -0.530 1.00 93.25 193 SER A CA 1
ATOM 1580 C C . SER A 1 193 ? -16.616 10.293 -1.117 1.00 93.25 193 SER A C 1
ATOM 1582 O O . SER A 1 193 ? -17.614 10.357 -0.406 1.00 93.25 193 SER A O 1
ATOM 1584 N N . LYS A 1 194 ? -16.682 9.916 -2.403 1.00 93.75 194 LYS A N 1
ATOM 1585 C CA . LYS A 1 194 ? -17.923 9.529 -3.093 1.00 93.75 194 LYS A CA 1
ATOM 1586 C C . LYS A 1 194 ? -18.291 8.052 -2.921 1.00 93.75 194 LYS A C 1
ATOM 1588 O O . LYS A 1 194 ? -19.377 7.650 -3.329 1.00 93.75 194 LYS A O 1
ATOM 1593 N N . LEU A 1 195 ? -17.397 7.234 -2.366 1.00 96.81 195 LEU A N 1
ATOM 1594 C CA . LEU A 1 195 ? -17.642 5.807 -2.172 1.00 96.81 195 LEU A CA 1
ATOM 1595 C C . LEU A 1 195 ? -18.510 5.577 -0.931 1.00 96.81 195 LEU A C 1
ATOM 1597 O O . LEU A 1 195 ? -18.330 6.218 0.103 1.00 96.81 195 LEU A O 1
ATOM 1601 N N . THR A 1 196 ? -19.451 4.640 -1.041 1.00 96.44 196 THR A N 1
ATOM 1602 C CA . THR A 1 196 ? -20.481 4.382 -0.022 1.00 96.44 196 THR A CA 1
ATOM 1603 C C . THR A 1 196 ? -20.214 3.139 0.822 1.00 96.44 196 THR A C 1
ATOM 1605 O O . THR A 1 196 ? -20.817 2.976 1.881 1.00 96.44 196 THR A O 1
ATOM 1608 N N . THR A 1 197 ? -19.312 2.259 0.383 1.00 97.81 197 THR A N 1
ATOM 1609 C CA . THR A 1 197 ? -18.933 1.034 1.097 1.00 97.81 197 THR A CA 1
ATOM 1610 C C . THR A 1 197 ? -17.417 0.908 1.162 1.00 97.81 197 THR A C 1
ATOM 1612 O O . THR A 1 197 ? -16.696 1.357 0.269 1.00 97.81 197 THR A O 1
ATOM 1615 N N . PHE A 1 198 ? -16.919 0.283 2.230 1.00 98.00 198 PHE A N 1
ATOM 1616 C CA . PHE A 1 198 ? -15.486 0.025 2.364 1.00 98.00 198 PHE A CA 1
ATOM 1617 C C . PHE A 1 198 ? -14.987 -1.008 1.345 1.00 98.00 198 PHE A C 1
ATOM 1619 O O . PHE A 1 198 ? -13.875 -0.881 0.849 1.00 98.00 198 PHE A O 1
ATOM 1626 N N . ASP A 1 199 ? -15.829 -1.960 0.942 1.00 98.12 199 ASP A N 1
ATOM 1627 C CA . ASP A 1 199 ? -15.480 -2.923 -0.107 1.00 98.12 199 ASP A CA 1
ATOM 1628 C C . ASP A 1 199 ? -15.202 -2.222 -1.446 1.00 98.12 199 ASP A C 1
ATOM 1630 O O . ASP A 1 199 ? -14.264 -2.592 -2.152 1.00 98.12 199 ASP A O 1
ATOM 1634 N N . ASN A 1 200 ? -15.934 -1.146 -1.766 1.00 98.19 200 ASN A N 1
ATOM 1635 C CA . ASN A 1 200 ? -15.645 -0.327 -2.945 1.00 98.19 200 ASN A CA 1
ATOM 1636 C C . ASN A 1 200 ? -14.312 0.421 -2.796 1.00 98.19 200 ASN A C 1
ATOM 1638 O O . ASN A 1 200 ? -13.562 0.514 -3.763 1.00 98.19 200 ASN A O 1
ATOM 1642 N N . VAL A 1 201 ? -13.991 0.925 -1.596 1.00 98.50 201 VAL A N 1
ATOM 1643 C CA . VAL A 1 201 ? -12.685 1.550 -1.305 1.00 98.50 201 VAL A CA 1
ATOM 1644 C C . VAL A 1 201 ? -11.554 0.557 -1.561 1.00 98.50 201 VAL A C 1
ATOM 1646 O O . VAL A 1 201 ? -10.605 0.890 -2.268 1.00 98.50 201 VAL A O 1
ATOM 1649 N N . LEU A 1 202 ? -11.670 -0.666 -1.034 1.00 98.31 202 LEU A N 1
ATOM 1650 C CA . LEU A 1 202 ? -10.677 -1.719 -1.242 1.00 98.31 202 LEU A CA 1
ATOM 1651 C C . LEU A 1 202 ? -10.573 -2.130 -2.708 1.00 98.31 202 LEU A C 1
ATOM 1653 O O . LEU A 1 202 ? -9.468 -2.241 -3.218 1.00 98.31 202 LEU A O 1
ATOM 1657 N N . THR A 1 203 ? -11.699 -2.317 -3.395 1.00 98.44 203 THR A N 1
ATOM 1658 C CA . THR A 1 203 ? -11.721 -2.721 -4.809 1.00 98.44 203 THR A CA 1
ATOM 1659 C C . THR A 1 203 ? -11.017 -1.693 -5.690 1.00 98.44 203 THR A C 1
ATOM 1661 O O . THR A 1 203 ? -10.187 -2.054 -6.524 1.00 98.44 203 THR A O 1
ATOM 1664 N N . VAL A 1 204 ? -11.299 -0.404 -5.474 1.00 98.38 204 VAL A N 1
ATOM 1665 C CA . VAL A 1 204 ? -10.648 0.689 -6.206 1.00 98.38 204 VAL A CA 1
ATOM 1666 C C . VAL A 1 204 ? -9.151 0.723 -5.906 1.00 98.38 204 VAL A C 1
ATOM 1668 O O . VAL A 1 204 ? -8.353 0.805 -6.835 1.00 98.38 204 VAL A O 1
ATOM 1671 N N . TRP A 1 205 ? -8.749 0.612 -4.636 1.00 98.50 205 TRP A N 1
ATOM 1672 C CA . TRP A 1 205 ? -7.330 0.594 -4.281 1.00 98.50 205 TRP A CA 1
ATOM 1673 C C . TRP A 1 205 ? -6.585 -0.614 -4.835 1.00 98.50 205 TRP A C 1
ATOM 1675 O O . TRP A 1 205 ? -5.500 -0.441 -5.374 1.00 98.50 205 TRP A O 1
ATOM 1685 N N . LEU A 1 206 ? -7.160 -1.812 -4.748 1.00 98.50 206 LEU A N 1
ATOM 1686 C CA . LEU A 1 206 ? -6.572 -3.018 -5.325 1.00 98.50 206 LEU A CA 1
ATOM 1687 C C . LEU A 1 206 ? -6.395 -2.869 -6.836 1.00 98.50 206 LEU A C 1
ATOM 1689 O O . LEU A 1 206 ? -5.317 -3.163 -7.329 1.00 98.50 206 LEU A O 1
ATOM 1693 N N . SER A 1 207 ? -7.394 -2.327 -7.540 1.00 97.81 207 SER A N 1
ATOM 1694 C CA . SER A 1 207 ? -7.307 -2.095 -8.989 1.00 97.81 207 SER A CA 1
ATOM 1695 C C . SER A 1 207 ? -6.208 -1.087 -9.344 1.00 97.81 207 SER A C 1
ATOM 1697 O O . SER A 1 207 ? -5.435 -1.311 -10.269 1.00 97.81 207 SER A O 1
ATOM 1699 N N . LEU A 1 208 ? -6.099 0.014 -8.589 1.00 97.88 208 LEU A N 1
ATOM 1700 C CA . LEU A 1 208 ? -5.041 1.009 -8.784 1.00 97.88 208 LEU A CA 1
ATOM 1701 C C . LEU A 1 208 ? -3.656 0.416 -8.495 1.00 97.88 208 LEU A C 1
ATOM 1703 O O . LEU A 1 208 ? -2.728 0.586 -9.278 1.00 97.88 208 LEU A O 1
ATOM 1707 N N . LEU A 1 209 ? -3.493 -0.288 -7.378 1.00 98.25 209 LEU A N 1
ATOM 1708 C CA . LEU A 1 209 ? -2.203 -0.869 -7.018 1.00 98.25 209 LEU A CA 1
ATOM 1709 C C . LEU A 1 209 ? -1.805 -1.985 -7.988 1.00 98.25 209 LEU A C 1
ATOM 1711 O O . LEU A 1 209 ? -0.643 -2.041 -8.375 1.00 98.25 209 LEU A O 1
ATOM 1715 N N . GLU A 1 210 ? -2.741 -2.812 -8.445 1.00 97.00 210 GLU A N 1
ATOM 1716 C CA . GLU A 1 210 ? -2.485 -3.807 -9.490 1.00 97.00 210 GLU A CA 1
ATOM 1717 C C . GLU A 1 210 ? -2.038 -3.116 -10.776 1.00 97.00 210 GLU A C 1
ATOM 1719 O O . GLU A 1 210 ? -0.966 -3.397 -11.301 1.00 97.00 210 GLU A O 1
ATOM 1724 N N . GLN A 1 211 ? -2.794 -2.121 -11.238 1.00 95.44 211 GLN A N 1
ATOM 1725 C CA . GLN A 1 211 ? -2.479 -1.424 -12.475 1.00 95.44 211 GLN A CA 1
ATOM 1726 C C . GLN A 1 211 ? -1.117 -0.726 -12.431 1.00 95.44 211 GLN A C 1
ATOM 1728 O O . GLN A 1 211 ? -0.381 -0.786 -13.415 1.00 95.44 211 GLN A O 1
ATOM 1733 N N . TYR A 1 212 ? -0.771 -0.070 -11.321 1.00 96.12 212 TYR A N 1
ATOM 1734 C CA . TYR A 1 212 ? 0.394 0.814 -11.261 1.00 96.12 212 TYR A CA 1
ATOM 1735 C C . TYR A 1 212 ? 1.611 0.223 -10.538 1.00 96.12 212 TYR A C 1
ATOM 1737 O O . TYR A 1 212 ? 2.715 0.732 -10.721 1.00 96.12 212 TYR A O 1
ATOM 1745 N N . THR A 1 213 ? 1.461 -0.845 -9.752 1.00 96.62 213 THR A N 1
ATOM 1746 C CA . THR A 1 213 ? 2.554 -1.381 -8.918 1.00 96.62 213 THR A CA 1
ATOM 1747 C C . THR A 1 213 ? 2.867 -2.867 -9.132 1.00 96.62 213 THR A C 1
ATOM 1749 O O . THR A 1 213 ? 3.784 -3.376 -8.489 1.00 96.62 213 THR A O 1
ATOM 1752 N N . TRP A 1 214 ? 2.200 -3.551 -10.075 1.00 95.38 214 TRP A N 1
ATOM 1753 C CA . TRP A 1 214 ? 2.492 -4.956 -10.422 1.00 95.38 214 TRP A CA 1
ATOM 1754 C C . TRP A 1 214 ? 3.922 -5.189 -10.938 1.00 95.38 214 TRP A C 1
ATOM 1756 O O . TRP A 1 214 ? 4.487 -6.251 -10.718 1.00 95.38 214 TRP A O 1
ATOM 1766 N N . CYS A 1 215 ? 4.524 -4.205 -11.612 1.00 93.62 215 CYS A N 1
ATOM 1767 C CA . CYS A 1 215 ? 5.885 -4.280 -12.158 1.00 93.62 215 CYS A CA 1
ATOM 1768 C C . CYS A 1 215 ? 6.906 -3.480 -11.330 1.00 93.62 215 CYS A C 1
ATOM 1770 O O . CYS A 1 215 ? 8.011 -3.193 -11.790 1.00 93.62 215 CYS A O 1
ATOM 1772 N N . ILE A 1 216 ? 6.533 -3.064 -10.115 1.00 94.62 216 ILE A N 1
ATOM 1773 C CA . ILE A 1 216 ? 7.412 -2.337 -9.198 1.00 94.62 216 ILE A CA 1
ATOM 1774 C C . ILE A 1 216 ? 7.941 -3.333 -8.166 1.00 94.62 216 ILE A C 1
ATOM 1776 O O . ILE A 1 216 ? 7.129 -3.934 -7.475 1.00 94.62 216 ILE A O 1
ATOM 1780 N N . PRO A 1 217 ? 9.259 -3.515 -7.998 1.00 93.56 217 PRO A N 1
ATOM 1781 C CA . PRO A 1 217 ? 9.781 -4.371 -6.940 1.00 93.56 217 PRO A CA 1
ATOM 1782 C C . PRO A 1 217 ? 9.461 -3.848 -5.536 1.00 93.56 217 PRO A C 1
ATOM 1784 O O . PRO A 1 217 ? 9.637 -2.661 -5.246 1.00 93.56 217 PRO A O 1
ATOM 1787 N N . SER A 1 218 ? 9.041 -4.758 -4.653 1.00 92.00 218 SER A N 1
ATOM 1788 C CA . SER A 1 218 ? 8.766 -4.484 -3.232 1.00 92.00 218 SER A CA 1
ATOM 1789 C C . SER A 1 218 ? 10.029 -4.222 -2.398 1.00 92.00 218 SER A C 1
ATOM 1791 O O . SER A 1 218 ? 9.975 -3.526 -1.378 1.00 92.00 218 SER A O 1
ATOM 1793 N N . ASP A 1 219 ? 11.170 -4.772 -2.816 1.00 87.62 219 ASP A N 1
ATOM 1794 C CA . ASP A 1 219 ? 12.467 -4.603 -2.167 1.00 87.62 219 ASP A CA 1
ATOM 1795 C C . ASP A 1 219 ? 13.601 -4.704 -3.188 1.00 87.62 219 ASP A C 1
ATOM 1797 O O . ASP A 1 219 ? 13.743 -5.705 -3.882 1.00 87.62 219 ASP A O 1
ATOM 1801 N N . THR A 1 220 ? 14.423 -3.662 -3.272 1.00 84.44 220 THR A N 1
ATOM 1802 C CA . THR A 1 220 ? 15.519 -3.546 -4.243 1.00 84.44 220 THR A CA 1
ATOM 1803 C C . THR A 1 220 ? 16.896 -3.681 -3.593 1.00 84.44 220 THR A C 1
ATOM 1805 O O . THR A 1 220 ? 17.906 -3.376 -4.226 1.00 84.44 220 THR A O 1
ATOM 1808 N N . ARG A 1 221 ? 16.960 -4.054 -2.307 1.00 80.12 221 ARG A N 1
ATOM 1809 C CA . ARG A 1 221 ? 18.218 -4.148 -1.545 1.00 80.12 221 ARG A CA 1
ATOM 1810 C C . ARG A 1 221 ? 19.039 -5.388 -1.899 1.00 80.12 221 ARG A C 1
ATOM 1812 O O . ARG A 1 221 ? 20.246 -5.398 -1.656 1.00 80.12 221 ARG A O 1
ATOM 1819 N N . TYR A 1 222 ? 18.402 -6.408 -2.463 1.00 77.06 222 TYR A N 1
ATOM 1820 C CA . TYR A 1 222 ? 18.984 -7.727 -2.691 1.00 77.06 222 TYR A CA 1
ATOM 1821 C C . TYR A 1 222 ? 19.138 -8.056 -4.181 1.00 77.06 222 TYR A C 1
ATOM 1823 O O . TYR A 1 222 ? 18.581 -7.380 -5.049 1.00 77.06 222 TYR A O 1
ATOM 1831 N N . GLU A 1 223 ? 19.942 -9.080 -4.480 1.00 71.25 223 GLU A N 1
ATOM 1832 C CA . GLU A 1 223 ? 20.180 -9.569 -5.843 1.00 71.25 223 GLU A CA 1
ATOM 1833 C C . GLU A 1 223 ? 18.919 -10.031 -6.569 1.00 71.25 223 GLU A C 1
ATOM 1835 O O . GLU A 1 223 ? 18.820 -9.827 -7.780 1.00 71.25 223 GLU A O 1
ATOM 1840 N N . GLU A 1 224 ? 17.944 -10.558 -5.842 1.00 77.75 224 GLU A N 1
ATOM 1841 C CA . GLU A 1 224 ? 16.664 -10.996 -6.384 1.00 77.75 224 GLU A CA 1
ATOM 1842 C C . GLU A 1 224 ? 15.570 -10.032 -5.938 1.00 77.75 224 GLU A C 1
ATOM 1844 O O . GLU A 1 224 ? 15.472 -9.655 -4.768 1.00 77.75 224 GLU A O 1
ATOM 1849 N N . SER A 1 225 ? 14.776 -9.589 -6.904 1.00 85.88 225 SER A N 1
ATOM 1850 C CA . SER A 1 225 ? 13.702 -8.633 -6.693 1.00 85.88 225 SER A CA 1
ATOM 1851 C C . SER A 1 225 ? 12.495 -9.054 -7.524 1.00 85.88 225 SER A C 1
ATOM 1853 O O . SER A 1 225 ? 12.145 -8.409 -8.503 1.00 85.88 225 SER A O 1
ATOM 1855 N N . ASP A 1 226 ? 11.910 -10.195 -7.173 1.00 88.50 226 ASP A N 1
ATOM 1856 C CA . ASP A 1 226 ? 10.861 -10.898 -7.924 1.00 88.50 226 ASP A CA 1
ATOM 1857 C C . ASP A 1 226 ? 9.453 -10.738 -7.326 1.00 88.50 226 ASP A C 1
ATOM 1859 O O . ASP A 1 226 ? 8.454 -11.023 -7.985 1.00 88.50 226 ASP A O 1
ATOM 1863 N N . VAL A 1 227 ? 9.354 -10.228 -6.097 1.00 91.81 227 VAL A N 1
ATOM 1864 C CA . VAL A 1 227 ? 8.075 -9.910 -5.452 1.00 91.81 227 VAL A CA 1
ATOM 1865 C C . VAL A 1 227 ? 7.636 -8.497 -5.823 1.00 91.81 227 VAL A C 1
ATOM 1867 O O . VAL A 1 227 ? 8.271 -7.509 -5.421 1.00 91.81 227 VAL A O 1
ATOM 1870 N N . SER A 1 228 ? 6.511 -8.394 -6.535 1.00 95.31 228 SER A N 1
ATOM 1871 C CA . SER A 1 228 ? 5.902 -7.106 -6.861 1.00 95.31 228 SER A CA 1
ATOM 1872 C C . SER A 1 228 ? 5.425 -6.362 -5.611 1.00 95.31 228 SER A C 1
ATOM 1874 O O . SER A 1 228 ? 5.051 -6.949 -4.593 1.00 95.31 228 SER A O 1
ATOM 1876 N N . LEU A 1 229 ? 5.425 -5.034 -5.683 1.00 96.62 229 LEU A N 1
ATOM 1877 C CA . LEU A 1 229 ? 4.896 -4.171 -4.639 1.00 96.62 229 LEU A CA 1
ATOM 1878 C C . LEU A 1 229 ? 3.387 -4.384 -4.487 1.00 96.62 229 LEU A C 1
ATOM 1880 O O . LEU A 1 229 ? 2.904 -4.398 -3.359 1.00 96.62 229 LEU A O 1
ATOM 1884 N N . PHE A 1 230 ? 2.661 -4.604 -5.587 1.00 97.62 230 PHE A N 1
ATOM 1885 C CA . PHE A 1 230 ? 1.238 -4.936 -5.531 1.00 97.62 230 PHE A CA 1
ATOM 1886 C C . PHE A 1 230 ? 0.978 -6.190 -4.693 1.00 97.62 230 PHE A C 1
ATOM 1888 O O . PHE A 1 230 ? 0.174 -6.142 -3.758 1.00 97.62 230 PHE A O 1
ATOM 1895 N N . ASP A 1 231 ? 1.673 -7.289 -4.999 1.00 96.62 231 ASP A N 1
ATOM 1896 C CA . ASP A 1 231 ? 1.482 -8.560 -4.303 1.00 96.62 231 ASP A CA 1
ATOM 1897 C C . ASP A 1 231 ? 1.821 -8.418 -2.824 1.00 96.62 231 ASP A C 1
ATOM 1899 O O . ASP A 1 231 ? 1.005 -8.803 -1.989 1.00 96.62 231 ASP A O 1
ATOM 1903 N N . HIS A 1 232 ? 2.944 -7.763 -2.503 1.00 96.94 232 HIS A N 1
ATOM 1904 C CA . HIS A 1 232 ? 3.351 -7.473 -1.125 1.00 96.94 232 HIS A CA 1
ATOM 1905 C C . HIS A 1 232 ? 2.301 -6.670 -0.345 1.00 96.94 232 HIS A C 1
ATOM 1907 O O . HIS A 1 232 ? 1.949 -7.016 0.785 1.00 96.94 232 HIS A O 1
ATOM 1913 N N . LEU A 1 233 ? 1.773 -5.592 -0.931 1.00 98.31 233 LEU A N 1
ATOM 1914 C CA . LEU A 1 233 ? 0.757 -4.755 -0.286 1.00 98.31 233 LEU A CA 1
ATOM 1915 C C . LEU A 1 233 ? -0.551 -5.530 -0.077 1.00 98.31 233 LEU A C 1
ATOM 1917 O O . LEU A 1 233 ? -1.174 -5.444 0.987 1.00 98.31 233 LEU A O 1
ATOM 1921 N N . ARG A 1 234 ? -0.959 -6.321 -1.074 1.00 98.25 234 ARG A N 1
ATOM 1922 C CA . ARG A 1 234 ? -2.173 -7.141 -1.031 1.00 98.25 234 ARG A CA 1
ATOM 1923 C C . ARG A 1 234 ? -2.080 -8.237 0.032 1.00 98.25 234 ARG A C 1
ATOM 1925 O O . ARG A 1 234 ? -3.013 -8.376 0.828 1.00 98.25 234 ARG A O 1
ATOM 1932 N N . SER A 1 235 ? -0.990 -9.006 0.072 1.00 97.50 235 SER A N 1
ATOM 1933 C CA . SER A 1 235 ? -0.775 -10.064 1.070 1.00 97.50 235 SER A CA 1
ATOM 1934 C C . SER A 1 235 ? -0.659 -9.486 2.477 1.00 97.50 235 SER A C 1
ATOM 1936 O O . SER A 1 235 ? -1.332 -9.974 3.385 1.00 97.50 235 SER A O 1
ATOM 1938 N N . THR A 1 236 ? 0.097 -8.399 2.656 1.00 98.31 236 THR A N 1
ATOM 1939 C CA . THR A 1 236 ? 0.213 -7.694 3.942 1.00 98.31 236 THR A CA 1
ATOM 1940 C C . THR A 1 236 ? -1.159 -7.249 4.448 1.00 98.31 236 THR A C 1
ATOM 1942 O O . THR A 1 236 ? -1.517 -7.504 5.599 1.00 98.31 236 THR A O 1
ATOM 1945 N N . SER A 1 237 ? -1.981 -6.656 3.578 1.00 98.56 237 SER A N 1
ATOM 1946 C CA . SER A 1 237 ? -3.346 -6.241 3.918 1.00 98.56 237 SER A CA 1
ATOM 1947 C C . SER A 1 237 ? -4.246 -7.424 4.308 1.00 98.56 237 SER A C 1
ATOM 1949 O O . SER A 1 237 ? -4.973 -7.357 5.305 1.00 98.56 237 SER A O 1
ATOM 1951 N N . ALA A 1 238 ? -4.151 -8.548 3.590 1.00 98.19 238 ALA A N 1
ATOM 1952 C CA . ALA A 1 238 ? -4.900 -9.765 3.902 1.00 98.19 238 ALA A CA 1
ATOM 1953 C C . ALA A 1 238 ? -4.482 -10.395 5.246 1.00 98.19 238 ALA A C 1
ATOM 1955 O O . ALA A 1 238 ? -5.339 -10.791 6.045 1.00 98.19 238 ALA A O 1
ATOM 1956 N N . ILE A 1 239 ? -3.178 -10.452 5.531 1.00 98.31 239 ILE A N 1
ATOM 1957 C CA . ILE A 1 239 ? -2.646 -10.953 6.805 1.00 98.31 239 ILE A CA 1
ATOM 1958 C C . ILE A 1 239 ? -3.083 -10.032 7.949 1.00 98.31 239 ILE A C 1
ATOM 1960 O O . ILE A 1 239 ? -3.611 -10.516 8.952 1.00 98.31 239 ILE A O 1
ATOM 1964 N N . ALA A 1 240 ? -2.970 -8.710 7.780 1.00 98.31 240 ALA A N 1
ATOM 1965 C CA . ALA A 1 240 ? -3.425 -7.731 8.766 1.00 98.31 240 ALA A CA 1
ATOM 1966 C C . ALA A 1 240 ? -4.925 -7.883 9.072 1.00 98.31 240 ALA A C 1
ATOM 1968 O O . ALA A 1 240 ? -5.334 -7.848 10.234 1.00 98.31 240 ALA A O 1
ATOM 1969 N N . ALA A 1 241 ? -5.757 -8.138 8.056 1.00 98.00 241 ALA A N 1
ATOM 1970 C CA . ALA A 1 241 ? -7.177 -8.414 8.251 1.00 98.00 241 ALA A CA 1
ATOM 1971 C C . ALA A 1 241 ? -7.418 -9.646 9.148 1.00 98.00 241 ALA A C 1
ATOM 1973 O O . ALA A 1 241 ? -8.308 -9.625 10.006 1.00 98.00 241 ALA A O 1
ATOM 1974 N N . CYS A 1 242 ? -6.632 -10.712 8.970 1.00 97.88 242 CYS A N 1
ATOM 1975 C CA . CYS A 1 242 ? -6.727 -11.932 9.773 1.00 97.88 242 CYS A CA 1
ATOM 1976 C C . CYS A 1 242 ? -6.266 -11.698 11.215 1.00 97.88 242 CYS A C 1
ATOM 1978 O O . CYS A 1 242 ? -7.002 -12.013 12.156 1.00 97.88 242 CYS A O 1
ATOM 1980 N N . LEU A 1 243 ? -5.096 -11.078 11.388 1.00 97.25 243 LEU A N 1
ATOM 1981 C CA . LEU A 1 243 ? -4.546 -10.756 12.702 1.00 97.25 243 LEU A CA 1
ATOM 1982 C C . LEU A 1 243 ? -5.491 -9.836 13.485 1.00 97.25 243 LEU A C 1
ATOM 1984 O O . LEU A 1 243 ? -5.710 -10.048 14.676 1.00 97.25 243 LEU A O 1
ATOM 1988 N N . PHE A 1 244 ? -6.115 -8.848 12.831 1.00 96.88 244 PHE A N 1
ATOM 1989 C CA . PHE A 1 244 ? -7.036 -7.929 13.506 1.00 96.88 244 PHE A CA 1
ATOM 1990 C C . PHE A 1 244 ? -8.269 -8.667 14.026 1.00 96.88 244 PHE A C 1
ATOM 1992 O O . PHE A 1 244 ? -8.691 -8.467 15.167 1.00 96.88 244 PHE A O 1
ATOM 1999 N N . LYS A 1 245 ? -8.841 -9.566 13.217 1.00 95.19 245 LYS A N 1
ATOM 2000 C CA . LYS A 1 245 ? -9.970 -10.399 13.653 1.00 95.19 245 LYS A CA 1
ATOM 2001 C C . LYS A 1 245 ? -9.589 -11.288 14.835 1.00 95.19 245 LYS A C 1
ATOM 2003 O O . LYS A 1 245 ? -10.381 -11.410 15.769 1.00 95.19 245 LYS A O 1
ATOM 2008 N N . GLN A 1 246 ? -8.389 -11.867 14.822 1.00 94.44 246 GLN A N 1
ATOM 2009 C CA . GLN A 1 246 ? -7.876 -12.650 15.945 1.00 94.44 246 GLN A CA 1
ATOM 2010 C C . GLN A 1 246 ? -7.706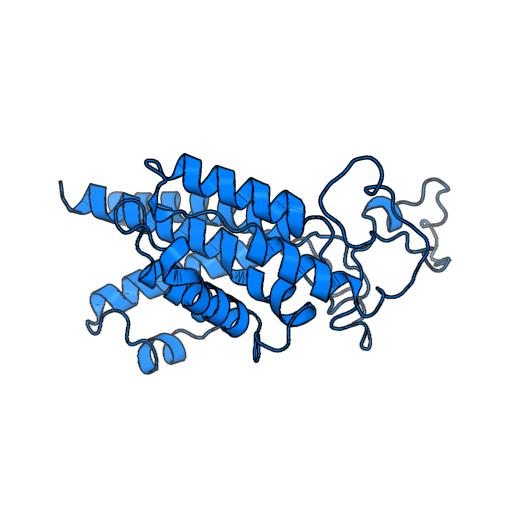 -11.793 17.207 1.00 94.44 246 GLN A C 1
ATOM 2012 O O . GLN A 1 246 ? -8.141 -12.209 18.278 1.00 94.44 246 GLN A O 1
ATOM 2017 N N . TYR A 1 247 ? -7.146 -10.589 17.082 1.00 92.31 247 TYR A N 1
ATOM 2018 C CA . TYR A 1 247 ? -6.971 -9.644 18.186 1.00 92.31 247 TYR A CA 1
ATOM 2019 C C . TYR A 1 247 ? -8.306 -9.265 18.844 1.00 92.31 247 TYR A C 1
ATOM 2021 O O . TYR A 1 247 ? -8.459 -9.379 20.060 1.00 92.31 247 TYR A O 1
ATOM 2029 N N . ILE A 1 248 ? -9.309 -8.886 18.046 1.00 90.56 248 ILE A N 1
ATOM 2030 C CA . ILE A 1 248 ? -10.644 -8.555 18.566 1.00 90.56 248 ILE A CA 1
ATOM 2031 C C . ILE A 1 248 ? -11.301 -9.768 19.229 1.00 90.56 248 ILE A C 1
ATOM 2033 O O . ILE A 1 248 ? -11.951 -9.626 20.267 1.00 90.56 248 ILE A O 1
ATOM 2037 N N . ARG A 1 249 ? -11.122 -10.963 18.655 1.00 89.88 249 ARG A N 1
ATOM 2038 C CA . ARG A 1 249 ? -11.621 -12.204 19.248 1.00 89.88 249 ARG A CA 1
ATOM 2039 C C . ARG A 1 249 ? -10.977 -12.470 20.611 1.00 89.88 249 ARG A C 1
ATOM 2041 O O . ARG A 1 249 ? -11.712 -12.735 21.556 1.00 89.88 249 ARG A O 1
ATOM 2048 N N . ALA A 1 250 ? -9.655 -12.354 20.731 1.00 88.81 250 ALA A N 1
ATOM 2049 C CA . ALA A 1 250 ? -8.941 -12.552 21.994 1.00 88.81 250 ALA A CA 1
ATOM 2050 C C . ALA A 1 250 ? -9.462 -11.613 23.095 1.00 88.81 250 ALA A C 1
ATOM 2052 O O . ALA A 1 250 ? -9.850 -12.086 24.161 1.00 88.81 250 ALA A O 1
ATOM 2053 N N . ILE A 1 251 ? -9.635 -10.323 22.777 1.00 86.44 251 ILE A N 1
ATOM 2054 C CA . ILE A 1 251 ? -10.224 -9.344 23.704 1.00 86.44 251 ILE A CA 1
ATOM 2055 C C . ILE A 1 251 ? -11.634 -9.756 24.132 1.00 86.44 251 ILE A C 1
ATOM 2057 O O . ILE A 1 251 ? -11.972 -9.672 25.310 1.00 86.44 251 ILE A O 1
ATOM 2061 N N . SER A 1 252 ? -12.470 -10.205 23.189 1.00 83.69 252 SER A N 1
ATOM 2062 C CA . SER A 1 252 ? -13.837 -10.638 23.508 1.00 83.69 252 SER A CA 1
ATOM 2063 C C . SER A 1 252 ? -13.890 -11.896 24.382 1.00 83.69 252 SER A C 1
ATOM 2065 O O . SER A 1 252 ? -14.863 -12.089 25.105 1.00 83.69 252 SER A O 1
ATOM 2067 N N . GLU A 1 253 ? -12.843 -12.723 24.338 1.00 87.12 253 GLU A N 1
ATOM 2068 C CA . GLU A 1 253 ? -12.669 -13.920 25.168 1.00 87.12 253 GLU A CA 1
ATOM 2069 C C . GLU A 1 253 ? -11.956 -13.620 26.506 1.00 87.12 253 GLU A C 1
ATOM 2071 O O . GLU A 1 253 ? -11.753 -14.540 27.296 1.00 87.12 253 GLU A O 1
ATOM 2076 N N . GLY A 1 254 ? -11.583 -12.361 26.779 1.00 76.31 254 GLY A N 1
ATOM 2077 C CA . GLY A 1 254 ? -10.867 -11.961 27.998 1.00 76.31 254 GLY A CA 1
ATOM 2078 C C . GLY A 1 254 ? -9.397 -12.393 28.038 1.00 76.31 254 GLY A C 1
ATOM 2079 O O . GLY A 1 254 ? -8.847 -12.556 29.127 1.00 76.31 254 GLY A O 1
ATOM 2080 N N . LYS A 1 255 ? -8.787 -12.612 26.868 1.00 53.41 255 LYS A N 1
ATOM 2081 C CA . LYS A 1 255 ? -7.382 -13.004 26.691 1.00 53.41 255 LYS A CA 1
ATOM 2082 C C . LYS A 1 255 ? -6.514 -11.832 26.244 1.00 53.41 255 LYS A C 1
ATOM 2084 O O . LYS A 1 255 ? -7.012 -10.976 25.476 1.00 53.41 255 LYS A O 1
#

Foldseek 3Di:
DVVVVVLQQLLLLLLLLLLQLQVLLLVVLQDPQQDDDSLSSSLSVCVVCVQQQDAVVRHDSVLSSLLSNPLVPDLVCCLVPDPPDVDPVVSVVSVVSSVLLNVLLCVLCVPDPPVPWDFDPDLRSFFWAFAPCLPDDPVCPVPDPPDDPRQTFTAFFFFDDPVRPGTHRDGTYDSNRSNVLSVVLVVPRGRCNPDDHSVVVVVVSLNSCNGGFQTPFSDNGTPHGNDTPSSSSNSSSVSSSVSSVVVVVCVVVVD

Sequence (255 aa):
MSGKQNNKKDYHSIILAALLHDIGKFLHRGSTDYHGTHQNASTIFLDNFKPKLKNDSLYDFELVRTSVKYHHSLKKEFTSESDYYKNGSENEKIWRFIALLKDADSYSCKERDIEQQRRKDHAGKVAPLDSIFSQIALDGSNYGGTKTTPKYHRYRIGSINPLFSFPEEFTVLEKNEIPNHVKTFEDNLPNFSKLTTFDNVLTVWLSLLEQYTWCIPSDTRYEESDVSLFDHLRSTSAIAACLFKQYIRAISEGK

Secondary structure (DSSP, 8-state):
-HHHHHHHHHHHHHHHHHHHTTHHHHHHHH-SSS-SSHHHHHHHHHHHHHHHH--TTTS-HHHHHHHHHHTTS-HHHHHHH--S--SHHHHHHHHHHHHHHHHHHHHHTTT--TTTPPBPSS-GGGPPEEPGGGG--SSSTTSSS--PPP--EEEPS-SS-TTS-S-EE-SS--TTHHHHHHHHHHHT---GGG--SHHHHHHHHHHHHHHHHTTSBS--SBS---SBHHHHHHHHHHHHHHHHHHHHHHHHTT-

InterPro domains:
  IPR006674 HD domain [PF01966] (12-107)
  IPR006674 HD domain [PS51831] (1-110)
  IPR052117 CRISPR-associated Cas10/Csm1 subtype III-A protein [PTHR36528] (9-247)

Radius of gyration: 19.64 Å; chains: 1; bounding box: 52×45×53 Å

pLDDT: mean 86.85, std 13.95, range [37.06, 98.75]

Organism: NCBI:txid412755